Protein AF-A0A933ZSB2-F1 (afdb_monomer)

Structure (mmCIF, N/CA/C/O backbone):
data_AF-A0A933ZSB2-F1
#
_entry.id   AF-A0A933ZSB2-F1
#
loop_
_atom_site.group_PDB
_atom_site.id
_atom_site.type_symbol
_atom_site.label_atom_id
_atom_site.label_alt_id
_atom_site.label_comp_id
_atom_site.label_asym_id
_atom_site.label_entity_id
_atom_site.label_seq_id
_atom_site.pdbx_PDB_ins_code
_atom_site.Cartn_x
_atom_site.Cartn_y
_atom_site.Cartn_z
_atom_site.occupancy
_atom_site.B_iso_or_equiv
_atom_site.auth_seq_id
_atom_site.auth_comp_id
_atom_site.auth_asym_id
_atom_site.auth_atom_id
_atom_site.pdbx_PDB_model_num
ATOM 1 N N . CYS A 1 1 ? -35.382 61.682 10.160 1.00 46.50 1 CYS A N 1
ATOM 2 C CA . CYS A 1 1 ? -34.090 60.972 10.107 1.00 46.50 1 CYS A CA 1
ATOM 3 C C . CYS A 1 1 ? -33.892 60.250 11.427 1.00 46.50 1 CYS A C 1
ATOM 5 O O . CYS A 1 1 ? -33.676 60.913 12.430 1.00 46.50 1 CYS A O 1
ATOM 7 N N . GLY A 1 2 ? -34.079 58.934 11.440 1.00 42.66 2 GLY A N 1
ATOM 8 C CA . GLY A 1 2 ? -33.876 58.089 12.613 1.00 42.66 2 GLY A CA 1
ATOM 9 C C . GLY A 1 2 ? -33.269 56.779 12.139 1.00 42.66 2 GLY A C 1
ATOM 10 O O . GLY A 1 2 ? -33.998 55.886 11.717 1.00 42.66 2 GLY A O 1
ATOM 11 N N . ASP A 1 3 ? -31.939 56.724 12.129 1.00 49.41 3 ASP A N 1
ATOM 12 C CA . ASP A 1 3 ? -31.167 55.547 11.744 1.00 49.41 3 ASP A CA 1
ATOM 13 C C . ASP A 1 3 ? -31.248 54.511 12.865 1.00 49.41 3 ASP A C 1
ATOM 15 O O . ASP A 1 3 ? -30.607 54.630 13.909 1.00 49.41 3 ASP A O 1
ATOM 19 N N . THR A 1 4 ? -32.069 53.485 12.660 1.00 50.16 4 THR A N 1
ATOM 20 C CA . THR A 1 4 ? -32.076 52.292 13.507 1.00 50.16 4 THR A CA 1
ATOM 21 C C . THR A 1 4 ? -30.951 51.375 13.039 1.00 50.16 4 THR A C 1
ATOM 23 O O . THR A 1 4 ? -31.061 50.670 12.039 1.00 50.16 4 THR A O 1
ATOM 26 N N . GLN A 1 5 ? -29.832 51.416 13.763 1.00 51.72 5 GLN A N 1
ATOM 27 C CA . GLN A 1 5 ? -28.758 50.433 13.658 1.00 51.72 5 GLN A CA 1
ATOM 28 C C . GLN A 1 5 ? -29.301 49.076 14.125 1.00 51.72 5 GLN A C 1
ATOM 30 O O . GLN A 1 5 ? -29.382 48.798 15.320 1.00 51.72 5 GLN A O 1
ATOM 35 N N . GLY A 1 6 ? -29.737 48.248 13.176 1.00 56.41 6 GLY A N 1
ATOM 36 C CA . GLY A 1 6 ? -30.063 46.850 13.433 1.00 56.41 6 GLY A CA 1
ATOM 37 C C . GLY A 1 6 ? -28.790 46.101 13.810 1.00 56.41 6 GLY A C 1
ATOM 38 O O . GLY A 1 6 ? -27.876 45.997 12.996 1.00 56.41 6 GLY A O 1
ATOM 39 N N . ALA A 1 7 ? -28.721 45.617 15.049 1.00 58.28 7 ALA A N 1
ATOM 40 C CA . ALA A 1 7 ? -27.669 44.716 15.489 1.00 58.28 7 ALA A CA 1
ATOM 41 C C . ALA A 1 7 ? -27.722 43.430 14.649 1.00 58.28 7 ALA A C 1
ATOM 43 O O . ALA A 1 7 ? -28.783 42.811 14.532 1.00 58.28 7 ALA A O 1
ATOM 44 N N . ASP A 1 8 ? -26.589 43.039 14.065 1.00 53.88 8 ASP A N 1
ATOM 45 C CA . ASP A 1 8 ? -26.465 41.742 13.406 1.00 53.88 8 ASP A CA 1
ATOM 46 C C . ASP A 1 8 ? -26.808 40.628 14.417 1.00 53.88 8 ASP A C 1
ATOM 48 O O . ASP A 1 8 ? -26.352 40.684 15.567 1.00 53.88 8 ASP A O 1
ATOM 52 N N . PRO A 1 9 ? -27.618 39.621 14.036 1.00 61.66 9 PRO A N 1
ATOM 53 C CA . PRO A 1 9 ? -27.938 38.513 14.923 1.00 61.66 9 PRO A CA 1
ATOM 54 C C . PRO A 1 9 ? -26.638 37.822 15.362 1.00 61.66 9 PRO A C 1
ATOM 56 O O . PRO A 1 9 ? -25.716 37.703 14.547 1.00 61.66 9 PRO A O 1
ATOM 59 N N . PRO A 1 10 ? -26.545 37.365 16.628 1.00 57.94 10 PRO A N 1
ATOM 60 C CA . PRO A 1 10 ? -25.354 36.704 17.144 1.00 57.94 10 PRO A CA 1
ATOM 61 C C . PRO A 1 10 ? -24.971 35.580 16.186 1.00 57.94 10 PRO A C 1
ATOM 63 O O . PRO A 1 10 ? -25.761 34.666 15.942 1.00 57.94 10 PRO A O 1
ATOM 66 N N . GLY A 1 11 ? -23.791 35.719 15.574 1.00 55.44 11 GLY A N 1
ATOM 67 C CA . GLY A 1 11 ? -23.324 34.822 14.530 1.00 55.44 11 GLY A CA 1
ATOM 68 C C . GLY A 1 11 ? -23.439 33.387 15.015 1.00 55.44 11 GLY A C 1
ATOM 69 O O . GLY A 1 11 ? -22.850 33.040 16.038 1.00 55.44 11 GLY A O 1
ATOM 70 N N . ALA A 1 12 ? -24.228 32.582 14.298 1.00 53.72 12 ALA A N 1
ATOM 71 C CA . ALA A 1 12 ? -24.328 31.154 14.532 1.00 53.72 12 ALA A CA 1
ATOM 72 C C . ALA A 1 12 ? -22.901 30.611 14.601 1.00 53.72 12 ALA A C 1
ATOM 74 O O . ALA A 1 12 ? -22.177 30.640 13.601 1.00 53.72 12 ALA A O 1
ATOM 75 N N . GLN A 1 13 ? -22.472 30.214 15.803 1.00 50.34 13 GLN A N 1
ATOM 76 C CA . GLN A 1 13 ? -21.193 29.548 15.983 1.00 50.34 13 GLN A CA 1
ATOM 77 C C . GLN A 1 13 ? -21.221 28.380 15.011 1.00 50.34 13 GLN A C 1
ATOM 79 O O . GLN A 1 13 ? -22.112 27.537 15.111 1.00 50.34 13 GLN A O 1
ATOM 84 N N . SER A 1 14 ? -20.339 28.394 14.006 1.00 58.19 14 SER A N 1
ATOM 85 C CA . SER A 1 14 ? -20.324 27.321 13.019 1.00 58.19 14 SER A CA 1
ATOM 86 C C . SER A 1 14 ? -20.149 26.034 13.805 1.00 58.19 14 SER A C 1
ATOM 88 O O . SER A 1 14 ? -19.135 25.903 14.500 1.00 58.19 14 SER A O 1
ATOM 90 N N . GLU A 1 15 ? -21.149 25.153 13.756 1.00 69.62 15 GLU A N 1
ATOM 91 C CA . GLU A 1 15 ? -21.096 23.879 14.459 1.00 69.62 15 GLU A CA 1
ATOM 92 C C . GLU A 1 15 ? -19.739 23.256 14.174 1.00 69.62 15 GLU A C 1
ATOM 94 O O . GLU A 1 15 ? -19.309 23.160 13.016 1.00 69.62 15 GLU A O 1
ATOM 99 N N . LYS A 1 16 ? -19.013 22.950 15.255 1.00 67.62 16 LYS A N 1
ATOM 100 C CA . LYS A 1 16 ? -17.706 22.318 15.152 1.00 67.62 16 LYS A CA 1
ATOM 101 C C . LYS A 1 16 ? -17.862 21.132 14.205 1.00 67.62 16 LYS A C 1
ATOM 103 O O . LYS A 1 16 ? -18.774 20.326 14.399 1.00 67.62 16 LYS A O 1
ATOM 108 N N . PRO A 1 17 ? -17.034 21.040 13.155 1.00 59.03 17 PRO A N 1
ATOM 109 C CA . PRO A 1 17 ? -17.191 19.969 12.199 1.00 59.03 17 PRO A CA 1
ATOM 110 C C . PRO A 1 17 ? -17.067 18.638 12.949 1.00 59.03 17 PRO A C 1
ATOM 112 O O . PRO A 1 17 ? -16.194 18.514 13.806 1.00 59.03 17 PRO A O 1
ATOM 115 N N . PRO A 1 18 ? -17.890 17.630 12.629 1.00 56.25 18 PRO A N 1
ATOM 116 C CA . PRO A 1 18 ? -18.077 16.433 13.459 1.00 56.25 18 PRO A CA 1
ATOM 117 C C . PRO A 1 18 ? -16.800 15.606 13.703 1.00 56.25 18 PRO A C 1
ATOM 119 O O . PRO A 1 18 ? -16.774 14.732 14.562 1.00 56.25 18 PRO A O 1
ATOM 122 N N . TRP A 1 19 ? -15.721 15.879 12.967 1.00 60.84 19 TRP A N 1
ATOM 123 C CA . TRP A 1 19 ? -14.408 15.253 13.124 1.00 60.84 19 TRP A CA 1
ATOM 124 C C . TRP A 1 19 ? -13.449 16.004 14.067 1.00 60.84 19 TRP A C 1
ATOM 126 O O . TRP A 1 19 ? -12.338 15.524 14.301 1.00 60.84 19 TRP A O 1
ATOM 136 N N . SER A 1 20 ? -13.800 17.191 14.580 1.00 68.50 20 SER A N 1
ATOM 137 C CA . SER A 1 20 ? -12.880 18.011 15.389 1.00 68.50 20 SER A CA 1
ATOM 138 C C . SER A 1 20 ? -12.500 17.363 16.713 1.00 68.50 20 SER A C 1
ATOM 140 O O . SER A 1 20 ? -11.420 17.629 17.237 1.00 68.50 20 SER A O 1
ATOM 142 N N . ASP A 1 21 ? -13.364 16.498 17.230 1.00 69.69 21 ASP A N 1
ATOM 143 C CA . ASP A 1 21 ? -13.318 16.078 18.626 1.00 69.69 21 ASP A CA 1
ATOM 144 C C . ASP A 1 21 ? -12.413 14.861 18.876 1.00 69.69 21 ASP A C 1
ATOM 146 O O . ASP A 1 21 ? -12.177 14.500 20.023 1.00 69.69 21 ASP A O 1
ATOM 150 N N . TYR A 1 22 ? -11.844 14.251 17.828 1.00 77.25 22 TYR A N 1
ATOM 151 C CA . TYR A 1 22 ? -10.979 13.065 17.948 1.00 77.25 22 TYR A CA 1
ATOM 152 C C . TYR A 1 22 ? -9.706 13.127 17.083 1.00 77.25 22 TYR A C 1
ATOM 154 O O . TYR A 1 22 ? -9.168 12.102 16.663 1.00 77.25 22 TYR A O 1
ATOM 162 N N . ARG A 1 23 ? -9.187 14.335 16.817 1.00 82.19 23 ARG A N 1
ATOM 163 C CA . ARG A 1 23 ? -7.946 14.524 16.034 1.00 82.19 23 ARG A CA 1
ATOM 164 C C . ARG A 1 23 ? -6.725 13.828 16.646 1.00 82.19 23 ARG A C 1
ATOM 166 O O . ARG A 1 23 ? -5.858 13.334 15.925 1.00 82.19 23 ARG A O 1
ATOM 173 N N . THR A 1 24 ? -6.658 13.778 17.972 1.00 85.62 24 THR A N 1
ATOM 174 C CA . THR A 1 24 ? -5.573 13.131 18.713 1.00 85.62 24 THR A CA 1
ATOM 175 C C . THR A 1 24 ? -6.116 11.968 19.541 1.00 85.62 24 THR A C 1
ATOM 177 O O . THR A 1 24 ? -7.290 11.997 19.921 1.00 85.62 24 THR A O 1
ATOM 180 N N . PRO A 1 25 ? -5.277 10.972 19.884 1.00 88.56 25 PRO A N 1
ATOM 181 C CA . PRO A 1 25 ? -5.670 9.902 20.796 1.00 88.56 25 PRO A CA 1
ATOM 182 C C . PRO A 1 25 ? -6.238 10.422 22.122 1.00 88.56 25 PRO A C 1
ATOM 184 O O . PRO A 1 25 ? -7.254 9.920 22.582 1.00 88.56 25 PRO A O 1
ATOM 187 N N . ALA A 1 26 ? -5.645 11.478 22.689 1.00 90.00 26 ALA A N 1
ATOM 188 C CA . ALA A 1 26 ? -6.125 12.098 23.925 1.00 90.00 26 ALA A CA 1
ATOM 189 C C . ALA A 1 26 ? -7.508 12.756 23.767 1.00 90.00 26 ALA A C 1
ATOM 191 O O . ALA A 1 26 ? -8.364 12.597 24.630 1.00 90.00 26 ALA A O 1
ATOM 192 N N . ALA A 1 27 ? -7.756 13.459 22.656 1.00 89.12 27 ALA A N 1
ATOM 193 C CA . ALA A 1 27 ? -9.070 14.047 22.381 1.00 89.12 27 ALA A CA 1
ATOM 194 C C . ALA A 1 27 ? -10.142 12.966 22.145 1.00 89.12 27 ALA A C 1
ATOM 196 O O . ALA A 1 27 ? -11.282 13.094 22.596 1.00 89.12 27 ALA A O 1
ATOM 197 N N . ALA A 1 28 ? -9.758 11.873 21.477 1.00 89.62 28 ALA A N 1
ATOM 198 C CA . ALA A 1 28 ? -10.617 10.713 21.307 1.00 89.62 28 ALA A CA 1
ATOM 199 C C . ALA A 1 28 ? -10.944 10.052 22.657 1.00 89.62 28 ALA A C 1
ATOM 201 O O . ALA A 1 28 ? -12.112 9.786 22.916 1.00 89.62 28 ALA A O 1
ATOM 202 N N . GLU A 1 29 ? -9.951 9.850 23.529 1.00 92.00 29 GLU A N 1
ATOM 203 C CA . GLU A 1 29 ? -10.135 9.301 24.881 1.00 92.00 29 GLU A CA 1
ATOM 204 C C . GLU A 1 29 ? -11.068 10.172 25.730 1.00 92.00 29 GLU A C 1
ATOM 206 O O . GLU A 1 29 ? -12.014 9.667 26.326 1.00 92.00 29 GLU A O 1
ATOM 211 N N . GLU A 1 30 ? -10.872 11.492 25.719 1.00 91.38 30 GLU A N 1
ATOM 212 C CA . GLU A 1 30 ? -11.756 12.429 26.417 1.00 91.38 30 GLU A CA 1
ATOM 213 C C . GLU A 1 30 ? -13.198 12.336 25.902 1.00 91.38 30 GLU A C 1
ATOM 215 O O . GLU A 1 30 ? -14.156 12.347 26.673 1.00 91.38 30 GLU A O 1
ATOM 220 N N . SER A 1 31 ? -13.375 12.207 24.588 1.00 89.88 31 SER A N 1
ATOM 221 C CA . SER A 1 31 ? -14.701 12.029 23.998 1.00 89.88 31 SER A CA 1
ATOM 222 C C . SER A 1 31 ? -15.358 10.714 24.420 1.00 89.88 31 SER A C 1
ATOM 224 O O . SER A 1 31 ? -16.541 10.719 24.745 1.00 89.88 31 SER A O 1
ATOM 226 N N . LEU A 1 32 ? -14.598 9.617 24.497 1.00 90.06 32 LEU A N 1
ATOM 227 C CA . LEU A 1 32 ? -15.100 8.339 25.011 1.00 90.06 32 LEU A CA 1
ATOM 228 C C . LEU A 1 32 ? -15.509 8.449 26.483 1.00 90.06 32 LEU A C 1
ATOM 230 O O . LEU A 1 32 ? -16.593 7.995 26.849 1.00 90.06 32 LEU A O 1
ATOM 234 N N . ARG A 1 33 ? -14.695 9.117 27.310 1.00 93.81 33 ARG A N 1
ATOM 235 C CA . ARG A 1 33 ? -15.010 9.349 28.724 1.00 93.81 33 ARG A CA 1
ATOM 236 C C . ARG A 1 33 ? -16.316 10.128 28.888 1.00 93.81 33 ARG A C 1
ATOM 238 O O . ARG A 1 33 ? -17.146 9.746 29.709 1.00 93.81 33 ARG A O 1
ATOM 245 N N . ARG A 1 34 ? -16.537 11.167 28.074 1.00 92.88 34 ARG A N 1
ATOM 246 C CA . ARG A 1 34 ? -17.802 11.924 28.063 1.00 92.88 34 ARG A CA 1
ATOM 247 C C . ARG A 1 34 ? -19.000 11.036 27.712 1.00 92.88 34 ARG A C 1
ATOM 249 O O . ARG A 1 34 ? -20.030 11.144 28.375 1.00 92.88 34 ARG A O 1
ATOM 256 N N . CYS A 1 35 ? -18.862 10.127 26.743 1.00 90.81 35 CYS A N 1
ATOM 257 C CA . CYS A 1 35 ? -19.915 9.158 26.419 1.00 90.81 35 CYS A CA 1
ATOM 258 C C . CYS A 1 35 ? -20.227 8.225 27.599 1.00 90.81 35 CYS A C 1
ATOM 260 O O . CYS A 1 35 ? -21.391 8.013 27.942 1.00 90.81 35 CYS A O 1
ATOM 262 N N . GLU A 1 36 ? -19.196 7.703 28.267 1.00 94.00 36 GLU A N 1
ATOM 263 C CA . GLU A 1 36 ? -19.351 6.837 29.442 1.00 94.00 36 GLU A CA 1
ATOM 264 C C . GLU A 1 36 ? -19.968 7.572 30.641 1.00 94.00 36 GLU A C 1
ATOM 266 O O . GLU A 1 36 ? -20.773 7.010 31.386 1.00 94.00 36 GLU A O 1
ATOM 271 N N . GLU A 1 37 ? -19.604 8.836 30.856 1.00 96.19 37 GLU A N 1
ATOM 272 C CA . GLU A 1 37 ? -20.195 9.694 31.885 1.00 96.19 37 GLU A CA 1
ATOM 273 C C . GLU A 1 37 ? -21.668 9.986 31.600 1.00 96.19 37 GLU A C 1
ATOM 275 O O . GLU A 1 37 ? -22.495 9.810 32.497 1.00 96.19 37 GLU A O 1
ATOM 280 N N . ALA A 1 38 ? -22.019 10.338 30.359 1.00 93.62 38 ALA A N 1
ATOM 281 C CA . ALA A 1 38 ? -23.406 10.525 29.939 1.00 93.62 38 ALA A CA 1
ATOM 282 C C . ALA A 1 38 ? -24.231 9.244 30.148 1.00 93.62 38 ALA A C 1
ATOM 284 O O . ALA A 1 38 ? -25.336 9.289 30.699 1.00 93.62 38 ALA A O 1
ATOM 285 N N . HIS A 1 39 ? -23.659 8.088 29.800 1.00 95.19 39 HIS A N 1
ATOM 286 C CA . HIS A 1 39 ? -24.294 6.792 30.007 1.00 95.19 39 HIS A CA 1
ATOM 287 C C . HIS A 1 39 ? -24.559 6.516 31.492 1.00 95.19 39 HIS A C 1
ATOM 289 O O . HIS A 1 39 ? -25.688 6.205 31.882 1.00 95.19 39 HIS A O 1
ATOM 295 N N . ARG A 1 40 ? -23.536 6.684 32.343 1.00 97.88 40 ARG A N 1
ATOM 296 C CA . ARG A 1 40 ? -23.652 6.506 33.800 1.00 97.88 40 ARG A CA 1
ATOM 297 C C . ARG A 1 40 ? -24.654 7.479 34.419 1.00 97.88 40 ARG A C 1
ATOM 299 O O . ARG A 1 40 ? -25.420 7.078 35.294 1.00 97.88 40 ARG A O 1
ATOM 306 N N . ALA A 1 41 ? -24.682 8.731 33.964 1.00 97.31 41 ALA A N 1
ATOM 307 C CA . ALA A 1 41 ? -25.634 9.734 34.430 1.00 97.31 41 ALA A CA 1
ATOM 308 C C . ALA A 1 41 ? -27.082 9.346 34.092 1.00 97.31 41 ALA A C 1
ATOM 310 O O . ALA A 1 41 ? -27.961 9.449 34.950 1.00 97.31 41 ALA A O 1
ATOM 311 N N . ARG A 1 42 ? -27.339 8.832 32.880 1.00 96.94 42 ARG A N 1
ATOM 312 C CA . ARG A 1 42 ? -28.672 8.334 32.513 1.00 96.94 42 ARG A CA 1
ATOM 313 C C . ARG A 1 42 ? -29.082 7.123 33.350 1.00 96.94 42 ARG A C 1
ATOM 315 O O . ARG A 1 42 ? -30.227 7.068 33.797 1.00 96.94 42 ARG A O 1
ATOM 322 N N . VAL A 1 43 ? -28.186 6.150 33.535 1.00 97.88 43 VAL A N 1
ATOM 323 C CA . VAL A 1 43 ? -28.469 4.954 34.350 1.00 97.88 43 VAL A CA 1
ATOM 324 C C . VAL A 1 43 ? -28.852 5.363 35.773 1.00 97.88 43 VAL A C 1
ATOM 326 O O . VAL A 1 43 ? -29.913 4.957 36.239 1.00 97.88 43 VAL A O 1
ATOM 329 N N . ARG A 1 44 ? -28.084 6.268 36.392 1.00 98.19 44 ARG A N 1
ATOM 330 C CA . ARG A 1 44 ? -28.376 6.808 37.728 1.00 98.19 44 ARG A CA 1
ATOM 331 C C . ARG A 1 44 ? -29.748 7.486 37.810 1.00 98.19 44 ARG A C 1
ATOM 333 O O . ARG A 1 44 ? -30.528 7.165 38.696 1.00 98.19 44 ARG A O 1
ATOM 340 N N . ARG A 1 45 ? -30.091 8.357 36.853 1.00 97.81 45 ARG A N 1
ATOM 341 C CA . ARG A 1 45 ? -31.420 9.003 36.807 1.00 97.81 45 ARG A CA 1
ATOM 342 C C . ARG A 1 45 ? -32.558 7.982 36.756 1.00 97.81 45 ARG A C 1
ATOM 344 O O . ARG A 1 45 ? -33.573 8.156 37.425 1.00 97.81 45 ARG A O 1
ATOM 351 N N . ARG A 1 46 ? -32.396 6.900 35.985 1.00 97.06 46 ARG A N 1
ATOM 352 C CA . ARG A 1 46 ? -33.398 5.822 35.938 1.00 97.06 46 ARG A CA 1
ATOM 353 C C . ARG A 1 46 ? -33.546 5.104 37.276 1.00 97.06 46 ARG A C 1
ATOM 355 O O . ARG A 1 46 ? -34.673 4.798 37.654 1.00 97.06 46 ARG A O 1
ATOM 362 N N . GLU A 1 47 ? -32.441 4.838 37.967 1.00 97.75 47 GLU A N 1
ATOM 363 C CA . GLU A 1 47 ? -32.446 4.232 39.308 1.00 97.75 47 GLU A CA 1
ATOM 364 C C . GLU A 1 47 ? -33.128 5.144 40.339 1.00 97.75 47 GLU A C 1
ATOM 366 O O . GLU A 1 47 ? -33.869 4.662 41.191 1.00 97.75 47 GLU A O 1
ATOM 371 N N . GLU A 1 48 ? -32.974 6.462 40.197 1.00 98.12 48 GLU A N 1
ATOM 372 C CA . GLU A 1 48 ? -33.653 7.493 40.999 1.00 98.12 48 GLU A CA 1
ATOM 373 C C . GLU A 1 48 ? -35.146 7.676 40.638 1.00 98.12 48 GLU A C 1
ATOM 375 O O . GLU A 1 48 ? -35.837 8.510 41.221 1.00 98.12 48 GLU A O 1
ATOM 380 N N . GLY A 1 49 ? -35.677 6.882 39.701 1.00 97.94 49 GLY A N 1
ATOM 381 C CA . GLY A 1 49 ? -37.099 6.857 39.346 1.00 97.94 49 GLY A CA 1
ATOM 382 C C . GLY A 1 49 ? -37.487 7.735 38.157 1.00 97.94 49 GLY A C 1
ATOM 383 O O . GLY A 1 49 ? -38.664 7.771 37.783 1.00 97.94 49 GLY A O 1
ATOM 384 N N . ASP A 1 50 ? -36.529 8.396 37.505 1.00 97.69 50 ASP A N 1
ATOM 385 C CA . ASP A 1 50 ? -36.790 9.169 36.296 1.00 97.69 50 ASP A CA 1
ATOM 386 C C . 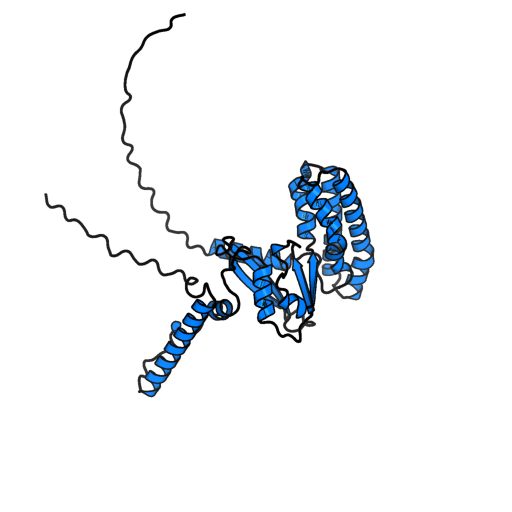ASP A 1 50 ? -37.000 8.252 35.082 1.00 97.69 50 ASP A C 1
ATOM 388 O O . ASP A 1 50 ? -36.077 7.862 34.357 1.00 97.69 50 ASP A O 1
ATOM 392 N N . ARG A 1 51 ? -38.270 7.932 34.827 1.00 96.38 51 ARG A N 1
ATOM 393 C CA . ARG A 1 51 ? -38.697 7.125 33.675 1.00 96.38 51 ARG A CA 1
ATOM 394 C C . ARG A 1 51 ? -38.526 7.841 32.332 1.00 96.38 51 ARG A C 1
ATOM 396 O O . ARG A 1 51 ? -38.587 7.176 31.299 1.00 96.38 51 ARG A O 1
ATOM 403 N N . THR A 1 52 ? -38.307 9.158 32.326 1.00 97.31 52 THR A N 1
ATOM 404 C CA . THR A 1 52 ? -38.129 9.953 31.099 1.00 97.31 52 THR A CA 1
ATOM 405 C C . THR A 1 52 ? -36.689 9.951 30.590 1.00 97.31 52 THR A C 1
ATOM 407 O O . THR A 1 52 ? -36.441 10.350 29.455 1.00 97.31 52 THR A O 1
ATOM 410 N N . ALA A 1 53 ? -35.734 9.451 31.381 1.00 96.06 53 ALA A N 1
ATOM 411 C CA . ALA A 1 53 ? -34.335 9.326 30.991 1.00 96.06 53 ALA A CA 1
ATOM 412 C C . ALA A 1 53 ? -34.162 8.293 29.851 1.00 96.06 53 ALA A C 1
ATOM 414 O O . ALA A 1 53 ? -34.009 7.084 30.071 1.00 96.06 53 ALA A O 1
ATOM 415 N N . THR A 1 54 ? -34.209 8.758 28.603 1.00 95.56 54 THR A N 1
ATOM 416 C CA . THR A 1 54 ? -33.996 7.959 27.385 1.00 95.56 54 THR A CA 1
ATOM 417 C C . THR A 1 54 ? -32.555 8.036 26.912 1.00 95.56 54 THR A C 1
ATOM 419 O O . THR A 1 54 ? -31.880 9.034 27.146 1.00 95.56 54 THR A O 1
ATOM 422 N N . ARG A 1 55 ? -32.090 6.979 26.235 1.00 94.38 55 ARG A N 1
ATOM 423 C CA . ARG A 1 55 ? -30.745 6.929 25.654 1.00 94.38 55 ARG A CA 1
ATOM 424 C C . ARG A 1 55 ? -30.563 8.059 24.642 1.00 94.38 55 ARG A C 1
ATOM 426 O O . ARG A 1 55 ? -31.422 8.216 23.775 1.00 94.38 55 ARG A O 1
ATOM 433 N N . THR A 1 56 ? -29.467 8.804 24.736 1.00 91.38 56 THR A N 1
ATOM 434 C CA . THR A 1 56 ? -29.101 9.820 23.738 1.00 91.38 56 THR A CA 1
ATOM 435 C C . THR A 1 56 ? -27.952 9.340 22.854 1.00 91.38 56 THR A C 1
ATOM 437 O O . THR A 1 56 ? -27.240 8.392 23.192 1.00 91.38 56 THR A O 1
ATOM 440 N N . SER A 1 57 ? -27.763 9.996 21.706 1.00 86.94 57 SER A N 1
ATOM 441 C CA . SER A 1 57 ? -26.622 9.745 20.813 1.00 86.94 57 SER A CA 1
ATOM 442 C C . SER A 1 57 ? -25.275 10.008 21.485 1.00 86.94 57 SER A C 1
ATOM 444 O O . SER A 1 57 ? -24.285 9.388 21.117 1.00 86.94 57 SER A O 1
ATOM 446 N N . ASP A 1 58 ? -25.241 10.883 22.490 1.00 88.12 58 ASP A N 1
ATOM 447 C CA . ASP A 1 58 ? -24.011 11.267 23.186 1.00 88.12 58 ASP A CA 1
ATOM 448 C C . ASP A 1 58 ? -23.482 10.161 24.107 1.00 88.12 58 ASP A C 1
ATOM 450 O O . ASP A 1 58 ? -22.333 10.215 24.526 1.00 88.12 58 ASP A O 1
ATOM 454 N N . GLU A 1 59 ? -24.291 9.141 24.412 1.00 89.62 59 GLU A N 1
ATOM 455 C CA . GLU A 1 59 ? -23.870 7.976 25.200 1.00 89.62 59 GLU A CA 1
ATOM 456 C C . GLU A 1 59 ? -23.142 6.916 24.373 1.00 89.62 59 GLU A C 1
ATOM 458 O O . GLU A 1 59 ? -22.527 6.008 24.935 1.00 89.62 59 GLU A O 1
ATOM 463 N N . GLU A 1 60 ? -23.260 6.967 23.045 1.00 89.12 60 GLU A N 1
ATOM 464 C CA . GLU A 1 60 ? -22.679 5.967 22.160 1.00 89.12 60 GLU A CA 1
ATOM 465 C C . GLU A 1 60 ? -21.387 6.488 21.535 1.00 89.12 60 GLU A C 1
ATOM 467 O O . GLU A 1 60 ? -21.424 7.395 20.699 1.00 89.12 60 GLU A O 1
ATOM 472 N N . PRO A 1 61 ? -20.228 5.901 21.880 1.00 88.88 61 PRO A N 1
ATOM 473 C CA . PRO A 1 61 ? -18.994 6.292 21.236 1.00 88.88 61 PRO A CA 1
ATOM 474 C C . PRO A 1 61 ? -19.067 5.945 19.751 1.00 88.88 61 PRO A C 1
ATOM 476 O O . PRO A 1 61 ? -19.298 4.797 19.361 1.00 88.88 61 PRO A O 1
ATOM 479 N N . THR A 1 62 ? -18.840 6.942 18.902 1.00 88.00 62 THR A N 1
ATOM 480 C CA . THR A 1 62 ? -18.816 6.699 17.460 1.00 88.00 62 THR A CA 1
ATOM 481 C C . THR A 1 62 ? -17.650 5.778 17.101 1.00 88.00 62 THR A C 1
ATOM 483 O O . THR A 1 62 ? -16.583 5.803 17.723 1.00 88.00 62 THR A O 1
ATOM 486 N N . LEU A 1 63 ? -17.800 5.004 16.023 1.00 84.31 63 LEU A N 1
ATOM 487 C CA . LEU A 1 63 ? -16.701 4.192 15.496 1.00 84.31 63 LEU A CA 1
ATOM 488 C C . LEU A 1 63 ? -15.453 5.049 15.203 1.00 84.31 63 LEU A C 1
ATOM 490 O O . LEU A 1 63 ? -14.330 4.608 15.444 1.00 84.31 63 LEU A O 1
ATOM 494 N N . GLY A 1 64 ? -15.648 6.292 14.747 1.00 82.94 64 GLY A N 1
ATOM 495 C CA . GLY A 1 64 ? -14.576 7.262 14.520 1.00 82.94 64 GLY A CA 1
ATOM 496 C C . GLY A 1 64 ? -13.786 7.597 15.786 1.00 82.94 64 GLY A C 1
ATOM 497 O O . GLY A 1 64 ? -12.559 7.609 15.732 1.00 82.94 64 GLY A O 1
ATOM 498 N N . MET A 1 65 ? -14.457 7.776 16.928 1.00 86.19 65 MET A N 1
ATOM 499 C CA . MET A 1 65 ? -13.802 7.986 18.227 1.00 86.19 65 MET A CA 1
ATOM 500 C C . MET A 1 65 ? -13.000 6.755 18.654 1.00 86.19 65 MET A C 1
ATOM 502 O O . MET A 1 65 ? -11.818 6.866 18.979 1.00 86.19 65 MET A O 1
ATOM 506 N N . CYS A 1 66 ? -13.600 5.564 18.570 1.00 89.12 66 CYS A N 1
ATOM 507 C CA . CYS A 1 66 ? -12.927 4.306 18.906 1.00 89.12 66 CYS A CA 1
ATOM 508 C C . CYS A 1 66 ? -11.658 4.085 18.067 1.00 89.12 66 CYS A C 1
ATOM 510 O O . CYS A 1 66 ? -10.620 3.666 18.583 1.00 89.12 66 CYS A O 1
ATOM 512 N N . ILE A 1 67 ? -11.736 4.407 16.775 1.00 87.94 67 ILE A N 1
ATOM 513 C CA . ILE A 1 67 ? -10.632 4.342 15.816 1.00 87.94 67 ILE A CA 1
ATOM 514 C C . ILE A 1 67 ? -9.597 5.454 16.066 1.00 87.94 67 ILE A C 1
ATOM 516 O O . ILE A 1 67 ? -8.397 5.204 15.962 1.00 87.94 67 ILE A O 1
ATOM 520 N N . GLY A 1 68 ? -10.034 6.676 16.381 1.00 87.12 68 GLY A N 1
ATOM 521 C CA . GLY A 1 68 ? -9.184 7.840 16.660 1.00 87.12 68 GLY A CA 1
ATOM 522 C C . GLY A 1 68 ? -8.351 7.688 17.932 1.00 87.12 68 GLY A C 1
ATOM 523 O O . GLY A 1 68 ? -7.218 8.159 17.986 1.00 87.12 68 GLY A O 1
ATOM 524 N N . ARG A 1 69 ? -8.873 6.946 18.919 1.00 89.69 69 ARG A N 1
ATOM 525 C CA . ARG A 1 69 ? -8.137 6.565 20.131 1.00 89.69 69 ARG A CA 1
ATOM 526 C C . ARG A 1 69 ? -6.901 5.723 19.822 1.00 89.69 69 ARG A C 1
ATOM 528 O O . ARG A 1 69 ? -5.881 5.870 20.483 1.00 89.69 69 ARG A O 1
ATOM 535 N N . ARG A 1 70 ? -7.003 4.795 18.867 1.00 89.81 70 ARG A N 1
ATOM 536 C CA . ARG A 1 70 ? -5.948 3.802 18.594 1.00 89.81 70 ARG A CA 1
ATOM 537 C C . ARG A 1 70 ? -5.023 4.187 17.462 1.00 89.81 70 ARG A C 1
ATOM 539 O O . ARG A 1 70 ? -3.843 3.872 17.519 1.00 89.81 70 ARG A O 1
ATOM 546 N N . PHE A 1 71 ? -5.544 4.869 16.454 1.00 91.12 71 PHE A N 1
ATOM 547 C CA . PHE A 1 71 ? -4.723 5.365 15.365 1.00 91.12 71 PHE A CA 1
ATOM 548 C C . PHE A 1 71 ? -4.921 6.880 15.297 1.00 91.12 71 PHE A C 1
ATOM 550 O O . PHE A 1 71 ? -6.070 7.328 15.241 1.00 91.12 71 PHE A O 1
ATOM 557 N N . PRO A 1 72 ? -3.848 7.683 15.335 1.00 87.88 72 PRO A N 1
ATOM 558 C CA . PRO A 1 72 ? -3.936 9.140 15.349 1.00 87.88 72 PRO A CA 1
ATOM 559 C C . PRO A 1 72 ? -4.404 9.679 13.992 1.00 87.88 72 PRO A C 1
ATOM 561 O O . PRO A 1 72 ? -4.153 9.084 12.939 1.00 87.88 72 PRO A O 1
ATOM 564 N N . PHE A 1 73 ? -5.176 10.773 13.984 1.00 88.56 73 PHE A N 1
ATOM 565 C CA . PHE A 1 73 ? -5.558 11.434 12.726 1.00 88.56 73 PHE A CA 1
ATOM 566 C C . PHE A 1 73 ? -4.399 12.256 12.168 1.00 88.56 73 PHE A C 1
ATOM 568 O O . PHE A 1 73 ? -4.258 12.337 10.955 1.00 88.56 73 PHE A O 1
ATOM 575 N N . GLU A 1 74 ? -3.558 12.820 13.033 1.00 90.81 74 GLU A N 1
ATOM 576 C CA . GLU A 1 74 ? -2.411 13.639 12.647 1.00 90.81 74 GLU A CA 1
ATOM 577 C C . GLU A 1 74 ? -1.103 12.944 13.026 1.00 90.81 74 GLU A C 1
ATOM 579 O O . GLU A 1 74 ? -0.924 12.492 14.155 1.00 90.81 74 GLU A O 1
ATOM 584 N N . SER A 1 75 ? -0.185 12.851 12.069 1.00 89.38 75 SER A N 1
ATOM 585 C CA . SER A 1 75 ? 1.181 12.375 12.269 1.00 89.38 75 SER A CA 1
ATOM 586 C C . SER A 1 75 ? 2.140 13.558 12.276 1.00 89.38 75 SER A C 1
ATOM 588 O O . SER A 1 75 ? 1.987 14.499 11.494 1.00 89.38 75 SER A O 1
ATOM 590 N N . LEU A 1 76 ? 3.170 13.496 13.117 1.00 88.56 76 LEU A N 1
ATOM 591 C CA . LEU A 1 76 ? 4.215 14.515 13.143 1.00 88.56 76 LEU A CA 1
ATOM 592 C C . LEU A 1 76 ? 5.143 14.394 11.926 1.00 88.56 76 LEU A C 1
ATOM 594 O O . LEU A 1 76 ? 5.321 13.326 11.327 1.00 88.56 76 LEU A O 1
ATOM 598 N N . LEU A 1 77 ? 5.750 15.515 11.546 1.00 85.25 77 LEU A N 1
ATOM 599 C CA . LEU A 1 77 ? 6.883 15.521 10.630 1.00 85.25 77 LEU A CA 1
ATOM 600 C C . LEU A 1 77 ? 8.047 14.736 11.246 1.00 85.25 77 LEU A C 1
ATOM 602 O O . LEU A 1 77 ? 8.248 14.769 12.457 1.00 85.25 77 LEU A O 1
ATOM 606 N N . LYS A 1 78 ? 8.868 14.087 10.408 1.00 82.00 78 LYS A N 1
ATOM 607 C CA . LYS A 1 78 ? 10.076 13.381 10.880 1.00 82.00 78 LYS A CA 1
ATOM 608 C C . LYS A 1 78 ? 11.050 14.307 11.620 1.00 82.00 78 LYS A C 1
ATOM 610 O O . LYS A 1 78 ? 11.797 13.844 12.466 1.00 82.00 78 LYS A O 1
ATOM 615 N N . SER A 1 79 ? 11.033 15.604 11.309 1.00 84.69 79 SER A N 1
ATOM 616 C CA . SER A 1 79 ? 11.822 16.627 12.002 1.00 84.69 79 SER A CA 1
ATOM 617 C C . SER A 1 79 ? 11.275 17.008 13.380 1.00 84.69 79 SER A C 1
ATOM 619 O O . SER A 1 79 ? 11.932 17.756 14.090 1.00 84.69 79 SER A O 1
ATOM 621 N N . GLY A 1 80 ? 10.062 16.576 13.739 1.00 84.75 80 GLY A N 1
ATOM 622 C CA . GLY A 1 80 ? 9.365 17.014 14.950 1.00 84.75 80 GLY A CA 1
ATOM 623 C C . GLY A 1 80 ? 8.753 18.419 14.864 1.00 84.75 80 GLY A C 1
ATOM 624 O O . GLY A 1 80 ? 8.010 18.802 15.762 1.00 84.75 80 GLY A O 1
ATOM 625 N N . ASN A 1 81 ? 8.979 19.169 13.776 1.00 87.19 81 ASN A N 1
ATOM 626 C CA . ASN A 1 81 ? 8.567 20.577 13.630 1.00 87.19 81 ASN A CA 1
ATOM 627 C C . ASN A 1 81 ? 7.070 20.765 13.306 1.00 87.19 81 ASN A C 1
ATOM 629 O O . ASN A 1 81 ? 6.704 21.610 12.490 1.00 87.19 81 ASN A O 1
ATOM 633 N N . GLY A 1 82 ? 6.199 19.969 13.924 1.00 87.00 82 GLY A N 1
ATOM 634 C CA . GLY A 1 82 ? 4.748 20.074 13.792 1.00 87.00 82 GLY A CA 1
ATOM 635 C C . GLY A 1 82 ? 4.094 18.968 12.956 1.00 87.00 82 GLY A C 1
ATOM 636 O O . GLY A 1 82 ? 4.746 17.985 12.582 1.00 87.00 82 GLY A O 1
ATOM 637 N N . PRO A 1 83 ? 2.779 19.092 12.702 1.00 85.44 83 PRO A N 1
ATOM 638 C CA . PRO A 1 83 ? 1.994 18.069 12.027 1.00 85.44 83 PRO A CA 1
ATOM 639 C C . PRO A 1 83 ? 2.261 18.052 10.521 1.00 85.44 83 PRO A C 1
ATOM 641 O O . PRO A 1 83 ? 2.516 19.078 9.883 1.00 85.44 83 PRO A O 1
ATOM 644 N N . LYS A 1 84 ? 2.140 16.868 9.923 1.00 85.44 84 LYS A N 1
ATOM 645 C CA . LYS A 1 84 ? 2.036 16.733 8.470 1.00 85.44 84 LYS A CA 1
ATOM 646 C C . LYS A 1 84 ? 0.770 17.438 7.985 1.00 85.44 84 LYS A C 1
ATOM 648 O O . LYS A 1 84 ? -0.264 17.394 8.640 1.00 85.44 84 LYS A O 1
ATOM 653 N N . GLN A 1 85 ? 0.852 18.078 6.821 1.00 85.25 85 GLN A N 1
ATOM 654 C CA . GLN A 1 85 ? -0.277 18.827 6.251 1.00 85.25 85 GLN A CA 1
ATOM 655 C C . GLN A 1 85 ? -0.979 18.096 5.103 1.00 85.25 85 GLN A C 1
ATOM 657 O O . GLN A 1 85 ? -2.101 18.444 4.743 1.00 85.25 85 GLN A O 1
ATOM 662 N N . ALA A 1 86 ? -0.342 17.076 4.526 1.00 87.12 86 ALA A N 1
ATOM 663 C CA . ALA A 1 86 ? -0.927 16.317 3.432 1.00 87.12 86 ALA A CA 1
ATOM 664 C C . ALA A 1 86 ? -2.011 15.366 3.957 1.00 87.12 86 ALA A C 1
ATOM 666 O O . ALA A 1 86 ? -1.731 14.487 4.773 1.00 87.12 86 ALA A O 1
ATOM 667 N N . LEU A 1 87 ? -3.241 15.539 3.468 1.00 89.38 87 LEU A N 1
ATOM 668 C CA . LEU A 1 87 ? -4.345 14.623 3.727 1.00 89.38 87 LEU A CA 1
ATOM 669 C C . LEU A 1 87 ? -4.235 13.413 2.802 1.00 89.38 87 LEU A C 1
ATOM 671 O O . LEU A 1 87 ? -4.397 13.528 1.587 1.00 89.38 87 LEU A O 1
ATOM 675 N N . HIS A 1 88 ? -4.021 12.243 3.390 1.00 88.69 88 HIS A N 1
ATOM 676 C CA . HIS A 1 88 ? -4.014 10.971 2.687 1.00 88.69 88 HIS A CA 1
ATOM 677 C C . HIS A 1 88 ? -5.243 10.152 3.067 1.00 88.69 88 HIS A C 1
ATOM 679 O O . HIS A 1 88 ? -5.767 10.257 4.174 1.00 88.69 88 HIS A O 1
ATOM 685 N N . THR A 1 89 ? -5.711 9.319 2.139 1.00 88.06 89 THR A N 1
ATOM 686 C CA . THR A 1 89 ? -6.649 8.236 2.446 1.00 88.06 89 THR A CA 1
ATOM 687 C C . THR A 1 89 ? -5.932 6.923 2.204 1.00 88.06 89 THR A C 1
ATOM 689 O O . THR A 1 89 ? -5.508 6.641 1.087 1.00 88.06 89 THR A O 1
ATOM 692 N N . THR A 1 90 ? -5.771 6.140 3.262 1.00 86.88 90 THR A N 1
ATOM 693 C CA . THR A 1 90 ? -5.154 4.820 3.204 1.00 86.88 90 THR A CA 1
ATOM 694 C C . THR A 1 90 ? -6.239 3.760 3.277 1.00 86.88 90 THR A C 1
ATOM 696 O O . THR A 1 90 ? -7.152 3.845 4.103 1.00 86.88 90 THR A O 1
ATOM 699 N N . VAL A 1 91 ? -6.114 2.754 2.415 1.00 85.94 91 VAL A N 1
ATOM 700 C CA . VAL A 1 91 ? -6.952 1.557 2.430 1.00 85.94 91 VAL A CA 1
ATOM 701 C C . VAL A 1 91 ? -6.099 0.381 2.868 1.00 85.94 91 VAL A C 1
ATOM 703 O O . VAL A 1 91 ? -5.125 0.025 2.204 1.00 85.94 91 VAL A O 1
ATOM 706 N N . VAL A 1 92 ? -6.483 -0.228 3.982 1.00 84.31 92 VAL A N 1
ATOM 707 C CA . VAL A 1 92 ? -5.892 -1.469 4.477 1.00 84.31 92 VAL A CA 1
ATOM 708 C C . VAL A 1 92 ? -6.898 -2.580 4.237 1.00 84.31 92 VAL A C 1
ATOM 710 O O . VAL A 1 92 ? -8.063 -2.465 4.605 1.00 84.31 92 VAL A O 1
ATOM 713 N N . THR A 1 93 ? -6.456 -3.659 3.603 1.00 84.31 93 THR A N 1
ATOM 714 C CA . THR A 1 93 ? -7.283 -4.848 3.390 1.00 84.31 93 THR A CA 1
ATOM 715 C C . THR A 1 93 ? -6.665 -6.019 4.129 1.00 84.31 93 THR A C 1
ATOM 717 O O . THR A 1 93 ? -5.450 -6.210 4.072 1.00 84.31 93 THR A O 1
ATOM 720 N N . GLY A 1 94 ? -7.493 -6.825 4.774 1.00 80.69 94 GLY A N 1
ATOM 721 C CA . GLY A 1 94 ? -7.085 -8.062 5.430 1.00 80.69 94 GLY A CA 1
ATOM 722 C C . GLY A 1 94 ? -8.203 -9.088 5.374 1.00 80.69 94 GLY A C 1
ATOM 723 O O . GLY A 1 94 ? -9.275 -8.807 4.855 1.00 80.69 94 GLY A O 1
ATOM 724 N N . ARG A 1 95 ? -7.961 -10.280 5.904 1.00 82.62 95 ARG A N 1
ATOM 725 C CA . ARG A 1 95 ? -8.981 -11.315 6.074 1.00 82.62 95 ARG A CA 1
ATOM 726 C C . ARG A 1 95 ? -9.028 -11.715 7.541 1.00 82.62 95 ARG A C 1
ATOM 728 O O . ARG A 1 95 ? -7.959 -11.845 8.143 1.00 82.62 95 ARG A O 1
ATOM 735 N N . SER A 1 96 ? -10.216 -11.876 8.125 1.00 83.69 96 SER A N 1
ATOM 736 C CA . SER A 1 96 ? -10.314 -12.446 9.479 1.00 83.69 96 SER A CA 1
ATOM 737 C C . SER A 1 96 ? -9.966 -13.933 9.485 1.00 83.69 96 SER A C 1
ATOM 739 O O . SER A 1 96 ? -9.387 -14.410 10.457 1.00 83.69 96 SER A O 1
ATOM 741 N N . GLU A 1 97 ? -10.221 -14.630 8.375 1.00 83.75 97 GLU A N 1
ATOM 742 C CA . GLU A 1 97 ? -9.828 -16.017 8.138 1.00 83.75 97 GLU A CA 1
ATOM 743 C C . GLU A 1 97 ? -9.020 -16.106 6.841 1.00 83.75 97 GLU A C 1
ATOM 745 O O . GLU A 1 97 ? -9.534 -15.875 5.749 1.00 83.75 97 GLU A O 1
ATOM 750 N N . ALA A 1 98 ? -7.731 -16.442 6.933 1.00 77.19 98 ALA A N 1
ATOM 751 C CA . ALA A 1 98 ? -6.821 -16.374 5.785 1.00 77.19 98 ALA A CA 1
ATOM 752 C C . ALA A 1 98 ? -7.317 -17.168 4.556 1.00 77.19 98 ALA A C 1
ATOM 754 O O . ALA A 1 98 ? -7.165 -16.703 3.423 1.00 77.19 98 ALA A O 1
ATOM 755 N N . ALA A 1 99 ? -7.939 -18.328 4.791 1.00 78.06 99 ALA A N 1
ATOM 756 C CA . ALA A 1 99 ? -8.437 -19.221 3.749 1.00 78.06 99 ALA A CA 1
ATOM 757 C C . ALA A 1 99 ? -9.815 -18.826 3.183 1.00 78.06 99 ALA A C 1
ATOM 759 O O . ALA A 1 99 ? -10.089 -19.154 2.032 1.00 78.06 99 ALA A O 1
ATOM 760 N N . ASP A 1 100 ? -10.667 -18.108 3.930 1.00 79.94 100 ASP A N 1
ATOM 761 C CA . ASP A 1 100 ? -12.009 -17.746 3.450 1.00 79.94 100 ASP A CA 1
ATOM 762 C C . ASP A 1 100 ? -11.974 -16.405 2.692 1.00 79.94 100 ASP A C 1
ATOM 764 O O . ASP A 1 100 ? -11.775 -15.352 3.313 1.00 79.94 100 ASP A O 1
ATOM 768 N N . PRO A 1 101 ? -12.205 -16.383 1.365 1.00 75.00 101 PRO A N 1
ATOM 769 C CA . PRO A 1 101 ? -12.264 -15.141 0.598 1.00 75.00 101 PRO A CA 1
ATOM 770 C C . PRO A 1 101 ? -13.388 -14.190 1.016 1.00 75.00 101 PRO A C 1
ATOM 772 O O . PRO A 1 101 ? -13.267 -12.985 0.793 1.00 75.00 101 PRO A O 1
ATOM 775 N N . ARG A 1 102 ? -14.447 -14.691 1.657 1.00 82.06 102 ARG A N 1
ATOM 776 C CA . ARG A 1 102 ? -15.580 -13.886 2.140 1.00 82.06 102 ARG A CA 1
ATOM 777 C C . ARG A 1 102 ? -15.256 -13.132 3.425 1.00 82.06 102 ARG A C 1
ATOM 779 O O . ARG A 1 102 ? -15.956 -12.187 3.768 1.00 82.06 102 ARG A O 1
ATOM 786 N N . SER A 1 103 ? -14.173 -13.500 4.106 1.00 86.50 103 SER A N 1
ATOM 787 C CA . SER A 1 103 ? -13.738 -12.877 5.357 1.00 86.50 103 SER A CA 1
ATOM 788 C C . SER A 1 103 ? -12.957 -11.565 5.154 1.00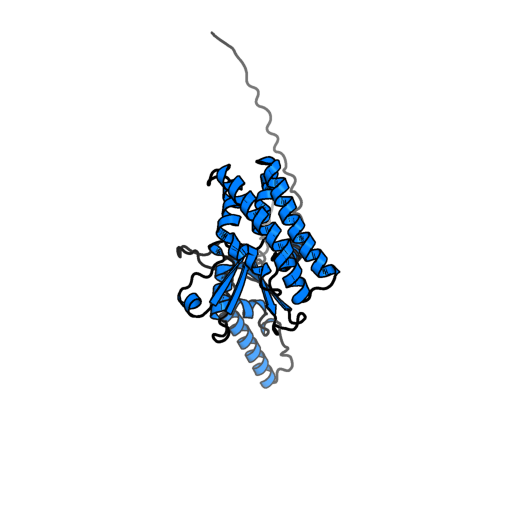 86.50 103 SER A C 1
ATOM 790 O O . SER A 1 103 ? -12.261 -11.093 6.056 1.00 86.50 103 SER A O 1
ATOM 792 N N . LEU A 1 104 ? -13.037 -10.976 3.953 1.00 85.31 104 LEU A N 1
ATOM 793 C CA . LEU A 1 104 ? -12.343 -9.744 3.589 1.00 85.31 104 LEU A CA 1
ATOM 794 C C . LEU A 1 104 ? -12.820 -8.568 4.451 1.00 85.31 104 LEU A C 1
ATOM 796 O O . LEU A 1 104 ? -13.973 -8.149 4.401 1.00 85.31 104 LEU A O 1
ATOM 800 N N . ILE A 1 105 ? -11.879 -7.975 5.171 1.00 86.75 105 ILE A N 1
ATOM 801 C CA . ILE A 1 105 ? -12.036 -6.729 5.907 1.00 86.75 105 ILE A CA 1
ATOM 802 C C . ILE A 1 105 ? -11.363 -5.625 5.100 1.00 86.75 105 ILE A C 1
ATOM 804 O O . ILE A 1 105 ? -10.191 -5.733 4.727 1.00 86.75 105 ILE A O 1
ATOM 808 N N . VAL A 1 106 ? -12.096 -4.539 4.861 1.00 86.88 106 VAL A N 1
ATOM 809 C CA . VAL A 1 106 ? -11.573 -3.329 4.222 1.00 86.88 106 VAL A CA 1
ATOM 810 C C . VAL A 1 106 ? -11.692 -2.168 5.196 1.00 86.88 106 VAL A C 1
ATOM 812 O O . VAL A 1 106 ? -12.785 -1.800 5.617 1.00 86.88 106 VAL A O 1
ATOM 815 N N . PHE A 1 107 ? -10.554 -1.584 5.543 1.00 86.69 107 PHE A N 1
ATOM 816 C CA . PHE A 1 107 ? -10.441 -0.451 6.445 1.00 86.69 107 PHE A CA 1
ATOM 817 C C . PHE A 1 107 ? -10.005 0.787 5.667 1.00 86.69 107 PHE A C 1
ATOM 819 O O . PHE A 1 107 ? -8.926 0.811 5.073 1.00 86.69 107 PHE A O 1
ATOM 826 N N . TYR A 1 108 ? -10.845 1.819 5.690 1.00 87.75 108 TYR A N 1
ATOM 827 C CA . TYR A 1 108 ? -10.557 3.120 5.097 1.00 87.75 108 TYR A CA 1
ATOM 828 C C . TYR A 1 108 ? -10.241 4.110 6.198 1.00 87.75 108 TYR A C 1
ATOM 830 O O . TYR A 1 108 ? -11.008 4.254 7.151 1.00 87.75 108 TYR A O 1
ATOM 838 N N . ARG A 1 109 ? -9.151 4.854 6.032 1.00 88.25 109 ARG A N 1
ATOM 839 C CA . ARG A 1 109 ? -8.834 5.938 6.948 1.00 88.25 109 ARG A CA 1
ATOM 840 C C . ARG A 1 109 ? -8.249 7.124 6.217 1.00 88.25 109 ARG A C 1
ATOM 842 O O . ARG A 1 109 ? -7.218 7.008 5.560 1.00 88.25 109 ARG A O 1
ATOM 849 N N . SER A 1 110 ? -8.886 8.275 6.394 1.00 89.19 110 SER A N 1
ATOM 850 C CA . SER A 1 110 ? -8.274 9.558 6.070 1.00 89.19 110 SER A CA 1
ATOM 851 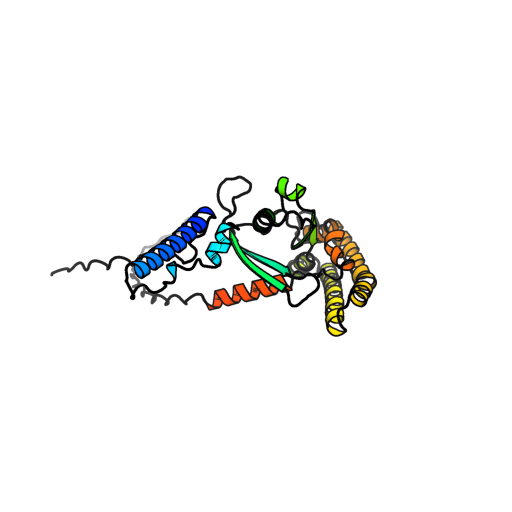C C . SER A 1 110 ? -7.469 10.058 7.267 1.00 89.19 110 SER A C 1
ATOM 853 O O . SER A 1 110 ? -7.931 9.942 8.401 1.00 89.19 110 SER A O 1
ATOM 855 N N . HIS A 1 111 ? -6.265 10.564 7.022 1.00 90.38 111 HIS A N 1
ATOM 856 C CA . HIS A 1 111 ? -5.351 11.057 8.054 1.00 90.38 111 HIS A CA 1
ATOM 857 C C . HIS A 1 111 ? -4.335 12.042 7.460 1.00 90.38 111 HIS A C 1
ATOM 859 O O . HIS A 1 111 ? -4.075 12.038 6.255 1.00 90.38 111 HIS A O 1
ATOM 865 N N . LEU A 1 112 ? -3.788 12.908 8.307 1.00 91.06 112 LEU A N 1
ATOM 866 C CA . LEU A 1 112 ? -2.680 13.801 7.998 1.00 91.06 112 LEU A CA 1
ATOM 867 C C . LEU A 1 112 ? -1.359 13.076 8.283 1.00 91.06 112 LEU A C 1
ATOM 869 O O . LEU A 1 112 ? -0.791 13.185 9.368 1.00 91.06 112 LEU A O 1
ATOM 873 N N . GLY A 1 113 ? -0.884 12.281 7.328 1.00 90.75 113 GLY A N 1
ATOM 874 C CA . GLY A 1 113 ? 0.247 11.377 7.533 1.00 90.75 113 GLY A CA 1
ATOM 875 C C . GLY A 1 113 ? 0.582 10.563 6.289 1.00 90.75 113 GLY A C 1
ATOM 876 O O . GLY A 1 113 ? -0.147 10.604 5.308 1.00 90.75 113 GLY A O 1
ATOM 877 N N . SER A 1 114 ? 1.683 9.808 6.302 1.00 91.19 114 SER A N 1
ATOM 878 C CA . SER A 1 114 ? 1.964 8.846 5.221 1.00 91.19 114 SER A CA 1
ATOM 879 C C . SER A 1 114 ? 1.401 7.461 5.551 1.00 91.19 114 SER A C 1
ATOM 881 O O . SER A 1 114 ? 1.066 7.183 6.704 1.00 91.19 114 SER A O 1
ATOM 883 N N . CYS A 1 115 ? 1.311 6.565 4.559 1.00 90.12 115 CYS A N 1
ATOM 884 C CA . CYS A 1 115 ? 0.858 5.189 4.798 1.00 90.12 115 CYS A CA 1
ATOM 885 C C . CYS A 1 115 ? 1.716 4.486 5.862 1.00 90.12 115 CYS A C 1
ATOM 887 O O . CYS A 1 115 ? 1.184 3.724 6.665 1.00 90.12 115 CYS A O 1
ATOM 889 N N . GLY A 1 116 ? 3.019 4.790 5.899 1.00 92.94 116 GLY A N 1
ATOM 890 C CA . GLY A 1 116 ? 3.953 4.249 6.885 1.00 92.94 116 GLY A CA 1
ATOM 891 C C . GLY A 1 116 ? 3.569 4.623 8.315 1.00 92.94 116 GLY A C 1
ATOM 892 O O . GLY A 1 116 ? 3.541 3.749 9.169 1.00 92.94 116 GLY A O 1
ATOM 893 N N . ASN A 1 117 ? 3.158 5.876 8.564 1.00 92.75 117 ASN A N 1
ATOM 894 C CA . ASN A 1 117 ? 2.735 6.299 9.905 1.00 92.75 117 ASN A CA 1
ATOM 895 C C . ASN A 1 117 ? 1.499 5.539 10.385 1.00 92.75 117 ASN A C 1
ATOM 897 O O . ASN A 1 117 ? 1.461 5.060 11.513 1.00 92.75 117 ASN A O 1
ATOM 901 N N . LEU A 1 118 ? 0.492 5.402 9.517 1.00 92.94 118 LEU A N 1
ATOM 902 C CA . LEU A 1 118 ? -0.697 4.636 9.873 1.00 92.94 118 LEU A CA 1
ATOM 903 C C . LEU A 1 118 ? -0.356 3.159 10.104 1.00 92.94 118 LEU A C 1
ATOM 905 O O . LEU A 1 118 ? -0.889 2.545 11.026 1.00 92.94 118 LEU A O 1
ATOM 909 N N . LEU A 1 119 ? 0.519 2.588 9.275 1.00 93.50 119 LEU A N 1
ATOM 910 C CA . LEU A 1 119 ? 0.942 1.204 9.427 1.00 93.50 119 LEU A CA 1
ATOM 911 C C . LEU A 1 119 ? 1.679 0.976 10.752 1.00 93.50 119 LEU A C 1
ATOM 913 O O . LEU A 1 119 ? 1.400 -0.016 11.417 1.00 93.50 119 LEU A O 1
ATOM 917 N N . GLU A 1 120 ? 2.558 1.891 11.161 1.00 95.00 120 GLU A N 1
ATOM 918 C CA . GLU A 1 120 ? 3.228 1.839 12.465 1.00 95.00 120 GLU A CA 1
ATOM 919 C C . GLU A 1 120 ? 2.207 1.811 13.611 1.00 95.00 120 GLU A C 1
ATOM 921 O O . GLU A 1 120 ? 2.243 0.889 14.423 1.00 95.00 120 GLU A O 1
ATOM 926 N N . SER A 1 121 ? 1.211 2.704 13.611 1.00 93.75 121 SER A N 1
ATOM 927 C CA . SER A 1 121 ? 0.152 2.693 14.637 1.00 93.75 121 SER A CA 1
ATOM 928 C C . SER A 1 121 ? -0.696 1.413 14.626 1.00 93.75 121 SER A C 1
ATOM 930 O O . SER A 1 121 ? -1.145 0.938 15.672 1.00 93.75 121 SER A O 1
ATOM 932 N N . ILE A 1 122 ? -0.923 0.819 13.449 1.00 93.12 122 ILE A N 1
ATOM 933 C CA . ILE A 1 122 ? -1.590 -0.486 13.339 1.00 93.12 122 ILE A CA 1
ATOM 934 C C . ILE A 1 122 ? -0.728 -1.585 13.969 1.00 93.12 122 ILE A C 1
ATOM 936 O O . ILE A 1 122 ? -1.256 -2.426 14.696 1.00 93.12 122 ILE A O 1
ATOM 940 N N . LEU A 1 123 ? 0.580 -1.581 13.710 1.00 94.38 123 LEU A N 1
ATOM 941 C CA . LEU A 1 123 ? 1.525 -2.565 14.240 1.00 94.38 123 LEU A CA 1
ATOM 942 C C . LEU A 1 123 ? 1.734 -2.435 15.752 1.00 94.38 123 LEU A C 1
ATOM 944 O O . LEU A 1 123 ? 1.858 -3.449 16.430 1.00 94.38 123 LEU A O 1
ATOM 948 N N . GLU A 1 124 ? 1.699 -1.224 16.304 1.00 95.31 124 GLU A N 1
ATOM 949 C CA . GLU A 1 124 ? 1.734 -0.998 17.755 1.00 95.31 124 GLU A CA 1
ATOM 950 C C . GLU A 1 124 ? 0.579 -1.704 18.475 1.00 95.31 124 GLU A C 1
ATOM 952 O O . GLU A 1 124 ? 0.769 -2.265 19.553 1.00 95.31 124 GLU A O 1
ATOM 957 N N . SER A 1 125 ? -0.601 -1.721 17.848 1.00 92.06 125 SER A N 1
ATOM 958 C CA . SER A 1 125 ? -1.801 -2.395 18.360 1.00 92.06 125 SER A CA 1
ATOM 959 C C . SER A 1 125 ? -1.915 -3.863 17.929 1.00 92.06 125 SER A C 1
ATOM 961 O O . SER A 1 125 ? -2.884 -4.532 18.292 1.00 92.06 125 SER A O 1
ATOM 963 N N . ARG A 1 126 ? -0.976 -4.367 17.121 1.00 92.38 126 ARG A N 1
ATOM 964 C CA . ARG A 1 126 ? -1.019 -5.726 16.582 1.00 92.38 126 ARG A CA 1
ATOM 965 C C . ARG A 1 126 ? -0.481 -6.728 17.599 1.00 92.38 126 ARG A C 1
ATOM 967 O O . ARG A 1 126 ? 0.511 -6.483 18.278 1.00 92.38 126 ARG A O 1
ATOM 974 N N . ASP A 1 127 ? -1.125 -7.889 17.632 1.00 92.75 127 ASP A N 1
ATOM 975 C CA . ASP A 1 127 ? -0.672 -9.065 18.369 1.00 92.75 127 ASP A CA 1
ATOM 976 C C . ASP A 1 127 ? 0.754 -9.483 17.953 1.00 92.75 127 ASP A C 1
ATOM 978 O O . ASP A 1 127 ? 1.044 -9.671 16.765 1.00 92.75 127 ASP A O 1
ATOM 982 N N . ASN A 1 128 ? 1.628 -9.638 18.950 1.00 94.50 128 ASN A N 1
ATOM 983 C CA . ASN A 1 128 ? 3.035 -9.993 18.778 1.00 94.50 128 ASN A CA 1
ATOM 984 C C . ASN A 1 128 ? 3.240 -11.411 18.249 1.00 94.50 128 ASN A C 1
ATOM 986 O O . ASN A 1 128 ? 4.280 -11.678 17.654 1.00 94.50 128 ASN A O 1
ATOM 990 N N . GLU A 1 129 ? 2.269 -12.308 18.407 1.00 94.50 129 GLU A N 1
ATOM 991 C CA . GLU A 1 129 ? 2.359 -13.656 17.839 1.00 94.50 129 GLU A CA 1
ATOM 992 C C . GLU A 1 129 ? 2.191 -13.632 16.309 1.00 94.50 129 GLU A C 1
ATOM 994 O O . GLU A 1 129 ? 2.705 -14.487 15.585 1.00 94.50 129 GLU A O 1
ATOM 999 N N . ARG A 1 130 ? 1.550 -12.587 15.764 1.00 91.75 130 ARG A N 1
ATOM 1000 C CA . ARG A 1 130 ? 1.268 -12.427 14.327 1.00 91.75 130 ARG A CA 1
ATOM 1001 C C . ARG A 1 130 ? 2.340 -11.604 13.612 1.00 91.75 130 ARG A C 1
ATOM 1003 O O . ARG A 1 130 ? 2.032 -10.611 12.942 1.00 91.75 130 ARG A O 1
ATOM 1010 N N . ARG A 1 131 ? 3.594 -12.046 13.736 1.00 95.12 131 ARG A N 1
ATOM 1011 C CA . ARG A 1 131 ? 4.804 -11.307 13.320 1.00 95.12 131 ARG A CA 1
ATOM 1012 C C . ARG A 1 131 ? 4.896 -11.002 11.825 1.00 95.12 131 ARG A C 1
ATOM 1014 O O . ARG A 1 131 ? 5.392 -9.944 11.455 1.00 95.12 131 ARG A O 1
ATOM 1021 N N . LYS A 1 132 ? 4.441 -11.918 10.968 1.00 93.38 132 LYS A N 1
ATOM 1022 C CA . LYS A 1 132 ? 4.594 -11.808 9.509 1.00 93.38 132 LYS A CA 1
ATOM 1023 C C . LYS A 1 132 ? 3.568 -10.853 8.908 1.00 93.38 132 LYS A C 1
ATOM 1025 O O . LYS A 1 132 ? 2.366 -10.974 9.164 1.00 93.38 132 LYS A O 1
ATOM 1030 N N . LEU A 1 133 ? 4.043 -9.942 8.066 1.00 91.69 133 LEU A N 1
ATOM 1031 C CA . LEU A 1 133 ? 3.217 -9.001 7.320 1.00 91.69 133 LEU A CA 1
ATOM 1032 C C . LEU A 1 133 ? 3.752 -8.838 5.896 1.00 91.69 133 LEU A C 1
ATOM 1034 O O . LEU A 1 133 ? 4.950 -8.660 5.695 1.00 91.69 133 LEU A O 1
ATOM 1038 N N . VAL A 1 134 ? 2.847 -8.823 4.917 1.00 91.12 134 VAL A N 1
ATOM 1039 C CA . VAL A 1 134 ? 3.161 -8.377 3.556 1.00 91.12 134 VAL A CA 1
ATOM 1040 C C . VAL A 1 134 ? 2.546 -7.000 3.329 1.00 91.12 134 VAL A C 1
ATOM 1042 O O . VAL A 1 134 ? 1.329 -6.830 3.433 1.00 91.12 134 VAL A O 1
ATOM 1045 N N . LEU A 1 135 ? 3.385 -6.015 3.018 1.00 90.44 135 LEU A N 1
ATOM 1046 C CA . LEU A 1 135 ? 2.968 -4.673 2.627 1.00 90.44 135 LEU A CA 1
ATOM 1047 C C . LEU A 1 135 ? 3.075 -4.532 1.110 1.00 90.44 135 LEU A C 1
ATOM 1049 O O . LEU A 1 135 ? 4.173 -4.490 0.569 1.00 90.44 135 LEU A O 1
ATOM 1053 N N . GLN A 1 136 ? 1.933 -4.409 0.437 1.00 90.25 136 GLN A N 1
ATOM 1054 C CA . GLN A 1 136 ? 1.874 -4.094 -0.988 1.00 90.25 136 GLN A CA 1
ATOM 1055 C C . GLN A 1 136 ? 1.531 -2.624 -1.218 1.00 90.25 136 GLN A C 1
ATOM 1057 O O . GLN A 1 136 ? 0.473 -2.163 -0.776 1.00 90.25 136 GLN A O 1
ATOM 1062 N N . GLY A 1 137 ? 2.381 -1.913 -1.958 1.00 88.19 137 GLY A N 1
ATOM 1063 C CA . GLY A 1 137 ? 2.167 -0.505 -2.288 1.00 88.19 137 GLY A CA 1
ATOM 1064 C C . GLY A 1 137 ? 3.229 0.062 -3.225 1.00 88.19 137 GLY A C 1
ATOM 1065 O O . GLY A 1 137 ? 3.991 -0.676 -3.850 1.00 88.19 137 GLY A O 1
ATOM 1066 N N . ASP A 1 138 ? 3.276 1.385 -3.330 1.00 84.75 138 ASP A N 1
ATOM 1067 C CA . ASP A 1 138 ? 4.454 2.084 -3.827 1.00 84.75 138 ASP A CA 1
ATOM 1068 C C . ASP A 1 138 ? 5.564 1.994 -2.773 1.00 84.75 138 ASP A C 1
ATOM 1070 O O . ASP A 1 138 ? 5.383 2.341 -1.605 1.00 84.75 138 ASP A O 1
ATOM 1074 N N . LEU A 1 139 ? 6.743 1.538 -3.190 1.00 88.44 139 LEU A N 1
ATOM 1075 C CA . LEU A 1 139 ? 7.930 1.423 -2.332 1.00 88.44 139 LEU A CA 1
ATOM 1076 C C . LEU A 1 139 ? 8.569 2.782 -1.974 1.00 88.44 139 LEU A C 1
ATOM 1078 O O . LEU A 1 139 ? 9.781 2.894 -1.806 1.00 88.44 139 LEU A O 1
ATOM 1082 N N . SER A 1 140 ? 7.756 3.833 -1.854 1.00 88.88 140 SER A N 1
ATOM 1083 C CA . SER A 1 140 ? 8.182 5.114 -1.306 1.00 88.88 140 SER A CA 1
ATOM 1084 C C . SER A 1 140 ? 8.656 4.919 0.130 1.00 88.88 140 SER A C 1
ATOM 1086 O O . SER A 1 140 ? 7.965 4.315 0.950 1.00 88.88 140 SER A O 1
ATOM 1088 N N . THR A 1 141 ? 9.802 5.503 0.478 1.00 88.88 141 THR A N 1
ATOM 1089 C CA . THR A 1 141 ? 10.354 5.458 1.844 1.00 88.88 141 THR A CA 1
ATOM 1090 C C . THR A 1 141 ? 9.409 6.058 2.885 1.00 88.88 141 THR A C 1
ATOM 1092 O O . THR A 1 141 ? 9.517 5.757 4.071 1.00 88.88 141 THR A O 1
ATOM 1095 N N . SER A 1 142 ? 8.459 6.896 2.459 1.00 88.56 142 SER A N 1
ATOM 1096 C CA . SER A 1 142 ? 7.413 7.441 3.328 1.00 88.56 142 SER A CA 1
ATOM 1097 C C . SER A 1 142 ? 6.356 6.407 3.740 1.00 88.56 142 SER A C 1
ATOM 1099 O O . SER A 1 142 ? 5.659 6.615 4.736 1.00 88.56 142 SER A O 1
ATOM 1101 N N . ASN A 1 143 ? 6.248 5.295 3.011 1.00 89.44 143 ASN A N 1
ATOM 1102 C CA . ASN A 1 143 ? 5.288 4.224 3.267 1.00 89.44 143 ASN A CA 1
ATOM 1103 C C . ASN A 1 143 ? 5.885 3.048 4.040 1.00 89.44 143 ASN A C 1
ATOM 1105 O O . ASN A 1 143 ? 5.144 2.159 4.454 1.00 89.44 143 ASN A O 1
ATOM 1109 N N . LEU A 1 144 ? 7.200 3.055 4.249 1.00 92.25 144 LEU A N 1
ATOM 1110 C CA . LEU A 1 144 ? 7.901 2.022 4.997 1.00 92.25 144 LEU A CA 1
ATOM 1111 C C . LEU A 1 144 ? 7.801 2.274 6.503 1.00 92.25 144 LEU A C 1
ATOM 1113 O O . LEU A 1 144 ? 7.752 3.420 6.955 1.00 92.25 144 LEU A O 1
ATOM 1117 N N . VAL A 1 145 ? 7.810 1.182 7.264 1.00 93.88 145 VAL A N 1
ATOM 1118 C CA . VAL A 1 145 ? 7.988 1.206 8.718 1.00 93.88 145 VAL A CA 1
ATOM 1119 C C . VAL A 1 145 ? 9.438 1.558 9.016 1.00 93.88 145 VAL A C 1
ATOM 1121 O O . VAL A 1 145 ? 10.358 0.976 8.444 1.00 93.88 145 VAL A O 1
ATOM 1124 N N . THR A 1 146 ? 9.631 2.530 9.897 1.00 94.12 146 THR A N 1
ATOM 1125 C CA . THR A 1 146 ? 10.944 3.068 10.262 1.00 94.12 146 THR A CA 1
ATOM 1126 C C . THR A 1 146 ? 11.274 2.901 11.739 1.00 94.12 146 THR A C 1
ATOM 1128 O O . THR A 1 146 ? 12.447 2.975 12.092 1.00 94.12 146 THR A O 1
ATOM 1131 N N . SER A 1 147 ? 10.276 2.648 12.590 1.00 94.94 147 SER A N 1
ATOM 1132 C CA . SER A 1 147 ? 10.481 2.366 14.014 1.00 94.94 147 SER A CA 1
ATOM 1133 C C . SER A 1 147 ? 11.337 1.103 14.230 1.00 94.94 147 SER A C 1
ATOM 1135 O O . SER A 1 147 ? 10.906 0.010 13.843 1.00 94.94 147 SER A O 1
ATOM 1137 N N . PRO A 1 148 ? 12.517 1.211 14.877 1.00 96.62 148 PRO A N 1
ATOM 1138 C CA . PRO A 1 148 ? 13.375 0.059 15.158 1.00 96.62 148 PRO A CA 1
ATOM 1139 C C . PRO A 1 148 ? 12.686 -1.006 16.016 1.00 96.62 148 PRO A C 1
ATOM 1141 O O . PRO A 1 148 ? 12.812 -2.196 15.734 1.00 96.62 148 PRO A O 1
ATOM 1144 N N . ASP A 1 149 ? 11.898 -0.588 17.011 1.00 97.50 149 ASP A N 1
ATOM 1145 C CA . ASP A 1 149 ? 11.181 -1.503 17.905 1.00 97.50 149 ASP A CA 1
ATOM 1146 C C . ASP A 1 149 ? 10.147 -2.341 17.146 1.00 97.50 149 ASP A C 1
ATOM 1148 O O . ASP A 1 149 ? 9.996 -3.542 17.383 1.00 97.50 149 ASP A O 1
ATOM 1152 N N . LEU A 1 150 ? 9.442 -1.727 16.190 1.00 97.19 150 LEU A N 1
ATOM 1153 C CA . LEU A 1 150 ? 8.484 -2.441 15.347 1.00 97.19 150 LEU A CA 1
ATOM 1154 C C . LEU A 1 150 ? 9.190 -3.377 14.365 1.00 97.19 150 LEU A C 1
ATOM 1156 O O . LEU A 1 150 ? 8.725 -4.497 14.168 1.00 97.19 150 LEU A O 1
ATOM 1160 N N . LEU A 1 151 ? 10.321 -2.961 13.793 1.00 96.88 151 LEU A N 1
ATOM 1161 C CA . LEU A 1 151 ? 11.122 -3.807 12.903 1.00 96.88 151 LEU A CA 1
ATOM 1162 C C . LEU A 1 151 ? 11.747 -5.008 13.633 1.00 96.88 151 LEU A C 1
ATOM 1164 O O . LEU A 1 151 ? 11.912 -6.064 13.031 1.00 96.88 151 LEU A O 1
ATOM 1168 N N . ALA A 1 152 ? 12.042 -4.891 14.931 1.00 97.12 152 ALA A N 1
ATOM 1169 C CA . ALA A 1 152 ? 12.480 -6.024 15.749 1.00 97.12 152 ALA A CA 1
ATOM 1170 C C . ALA A 1 152 ? 11.331 -7.012 16.046 1.00 97.12 152 ALA A C 1
ATOM 1172 O O . ALA A 1 152 ? 11.530 -8.229 16.111 1.00 97.12 152 ALA A O 1
ATOM 1173 N N . ARG A 1 153 ? 10.105 -6.498 16.212 1.00 97.38 153 ARG A N 1
ATOM 1174 C CA . ARG A 1 153 ? 8.913 -7.302 16.533 1.00 97.38 153 ARG A CA 1
ATOM 1175 C C . ARG A 1 153 ? 8.321 -8.006 15.311 1.00 97.38 153 ARG A C 1
ATOM 1177 O O . ARG A 1 153 ? 7.913 -9.165 15.426 1.00 97.38 153 ARG A O 1
ATOM 1184 N N . PHE A 1 154 ? 8.291 -7.343 14.156 1.00 97.69 154 PHE A N 1
ATOM 1185 C CA . PHE A 1 154 ? 7.546 -7.783 12.975 1.00 97.69 154 PHE A CA 1
ATOM 1186 C C . PHE A 1 154 ? 8.442 -8.060 11.763 1.00 97.69 154 PHE A C 1
ATOM 1188 O O . PHE A 1 154 ? 9.340 -7.295 11.428 1.00 97.69 154 PHE A O 1
ATOM 1195 N N . GLU A 1 155 ? 8.128 -9.139 11.046 1.00 96.75 155 GLU A N 1
ATOM 1196 C CA . GLU A 1 155 ? 8.758 -9.509 9.778 1.00 96.75 155 GLU A CA 1
ATOM 1197 C C . GLU A 1 155 ? 7.941 -8.909 8.628 1.00 96.75 155 GLU A C 1
ATOM 1199 O O . GLU A 1 155 ? 6.922 -9.468 8.208 1.00 96.75 155 GLU A O 1
ATOM 1204 N N . ILE A 1 156 ? 8.365 -7.740 8.144 1.00 95.12 156 ILE A N 1
ATOM 1205 C CA . ILE A 1 156 ? 7.636 -6.979 7.125 1.00 95.12 156 ILE A CA 1
ATOM 1206 C C . ILE A 1 156 ? 8.274 -7.202 5.755 1.00 95.12 156 ILE A C 1
ATOM 1208 O O . ILE A 1 156 ? 9.335 -6.659 5.450 1.00 95.12 156 ILE A O 1
ATOM 1212 N N . ARG A 1 157 ? 7.593 -7.956 4.892 1.00 95.06 157 ARG A N 1
ATOM 1213 C CA . ARG A 1 157 ? 7.958 -8.092 3.479 1.00 95.06 157 ARG A CA 1
ATOM 1214 C C . ARG A 1 157 ? 7.237 -7.022 2.669 1.00 95.06 157 ARG A C 1
ATOM 1216 O O . ARG A 1 157 ? 6.011 -7.028 2.587 1.00 95.06 157 ARG A O 1
ATOM 1223 N N . CYS A 1 158 ? 7.986 -6.120 2.049 1.00 94.50 158 CYS A N 1
ATOM 1224 C CA . CYS A 1 158 ? 7.415 -5.140 1.129 1.00 94.50 158 CYS A CA 1
ATOM 1225 C C . CYS A 1 158 ? 7.404 -5.704 -0.295 1.00 94.50 158 CYS A C 1
ATOM 1227 O O . CYS A 1 158 ? 8.420 -6.208 -0.767 1.00 94.50 158 CYS A O 1
ATOM 1229 N N . ILE A 1 159 ? 6.265 -5.602 -0.973 1.00 95.06 159 ILE A N 1
ATOM 1230 C CA . ILE A 1 159 ? 6.112 -5.945 -2.387 1.00 95.06 159 ILE A CA 1
ATOM 1231 C C . ILE A 1 159 ? 5.635 -4.713 -3.155 1.00 95.06 159 ILE A C 1
ATOM 1233 O O . ILE A 1 159 ? 4.865 -3.892 -2.642 1.00 95.06 159 ILE A O 1
ATOM 1237 N N . ALA A 1 160 ? 6.115 -4.565 -4.381 1.00 94.69 160 ALA A N 1
ATOM 1238 C CA . ALA A 1 160 ? 5.837 -3.394 -5.190 1.00 94.69 160 ALA A CA 1
ATOM 1239 C C . ALA A 1 160 ? 4.558 -3.586 -6.007 1.00 94.69 160 ALA A C 1
ATOM 1241 O O . ALA A 1 160 ? 4.269 -4.666 -6.514 1.00 94.69 160 ALA A O 1
ATOM 1242 N N . CYS A 1 161 ? 3.786 -2.514 -6.158 1.00 93.75 161 CYS A N 1
ATOM 1243 C CA . CYS A 1 161 ? 2.635 -2.507 -7.049 1.00 93.75 161 CYS A CA 1
ATOM 1244 C C . CYS A 1 161 ? 3.064 -2.212 -8.494 1.00 93.75 161 CYS A C 1
ATOM 1246 O O . CYS A 1 161 ? 3.626 -1.157 -8.794 1.00 93.75 161 CYS A O 1
ATOM 1248 N N . THR A 1 162 ? 2.702 -3.109 -9.407 1.00 94.94 162 THR A N 1
ATOM 1249 C CA . THR A 1 162 ? 3.016 -3.004 -10.841 1.00 94.94 162 THR A CA 1
ATOM 1250 C C . THR A 1 162 ? 2.396 -1.778 -11.512 1.00 94.94 162 THR A C 1
ATOM 1252 O O . THR A 1 162 ? 3.004 -1.194 -12.405 1.00 94.94 162 THR A O 1
ATOM 1255 N N . ALA A 1 163 ? 1.243 -1.292 -11.034 1.00 93.50 163 ALA A N 1
ATOM 1256 C CA . ALA A 1 163 ? 0.632 -0.064 -11.547 1.00 93.50 163 ALA A CA 1
ATOM 1257 C C . ALA A 1 163 ? 1.531 1.169 -11.337 1.00 93.50 163 ALA A C 1
ATOM 1259 O O . ALA A 1 163 ? 1.592 2.040 -12.207 1.00 93.50 163 ALA A O 1
ATOM 1260 N N . HIS A 1 164 ? 2.276 1.223 -10.225 1.00 93.19 164 HIS A N 1
ATOM 1261 C CA . HIS A 1 164 ? 3.228 2.306 -9.958 1.00 93.19 164 HIS A CA 1
ATOM 1262 C C . HIS A 1 164 ? 4.469 2.212 -10.843 1.00 93.19 164 HIS A C 1
ATOM 1264 O O . HIS A 1 164 ? 4.971 3.247 -11.274 1.00 93.19 164 HIS A O 1
ATOM 1270 N N . ALA A 1 165 ? 4.920 0.996 -11.163 1.00 96.25 165 ALA A N 1
ATOM 1271 C CA . ALA A 1 165 ? 5.989 0.789 -12.134 1.00 96.25 165 ALA A CA 1
ATOM 1272 C C . ALA A 1 165 ? 5.553 1.194 -13.555 1.00 96.25 165 ALA A C 1
ATOM 1274 O O . ALA A 1 165 ? 6.304 1.864 -14.252 1.00 96.25 165 ALA A O 1
ATOM 1275 N N . ARG A 1 166 ? 4.319 0.864 -13.963 1.00 97.44 166 ARG A N 1
ATOM 1276 C CA . ARG A 1 166 ? 3.772 1.174 -15.297 1.00 97.44 166 ARG A CA 1
ATOM 1277 C C . ARG A 1 166 ? 3.518 2.666 -15.521 1.00 97.44 166 ARG A C 1
ATOM 1279 O O . ARG A 1 166 ? 3.792 3.195 -16.597 1.00 97.44 166 ARG A O 1
ATOM 1286 N N . ARG A 1 167 ? 2.926 3.348 -14.533 1.00 96.25 167 ARG A N 1
ATOM 1287 C CA . ARG A 1 167 ? 2.342 4.694 -14.690 1.00 96.25 167 ARG A CA 1
ATOM 1288 C C . ARG A 1 167 ? 3.289 5.736 -15.309 1.00 96.25 167 ARG A C 1
ATOM 1290 O O . ARG A 1 167 ? 2.818 6.468 -16.179 1.00 96.25 167 ARG A O 1
ATOM 1297 N N . PRO A 1 168 ? 4.572 5.843 -14.916 1.00 96.88 168 PRO A N 1
ATOM 1298 C CA . PRO A 1 168 ? 5.471 6.824 -15.514 1.00 96.88 168 PRO A CA 1
ATOM 1299 C C . PRO A 1 168 ? 5.651 6.647 -17.027 1.00 96.88 168 PRO A C 1
ATOM 1301 O O . PRO A 1 168 ? 5.652 7.645 -17.738 1.00 96.88 168 PRO A O 1
ATOM 1304 N N . PHE A 1 169 ? 5.726 5.413 -17.532 1.00 98.06 169 PHE A N 1
ATOM 1305 C CA . PHE A 1 169 ? 5.887 5.150 -18.968 1.00 98.06 169 PHE A CA 1
ATOM 1306 C C . PHE A 1 169 ? 4.671 5.610 -19.784 1.00 98.06 169 PHE A C 1
ATOM 1308 O O . PHE A 1 169 ? 4.823 6.088 -20.900 1.00 98.06 169 PHE A O 1
ATOM 1315 N N . ALA A 1 170 ? 3.468 5.552 -19.203 1.00 97.56 170 ALA A N 1
ATOM 1316 C CA . ALA A 1 170 ? 2.266 6.104 -19.830 1.00 97.56 170 ALA A CA 1
ATOM 1317 C C . ALA A 1 170 ? 2.244 7.640 -19.813 1.00 97.56 170 ALA A C 1
ATOM 1319 O O . ALA A 1 170 ? 1.860 8.263 -20.799 1.00 97.56 170 ALA A O 1
ATOM 1320 N N . LEU A 1 171 ? 2.646 8.255 -18.694 1.00 97.00 171 LEU A N 1
ATOM 1321 C CA . LEU A 1 171 ? 2.646 9.716 -18.540 1.00 97.00 171 LEU A CA 1
ATOM 1322 C C . LEU A 1 171 ? 3.680 10.408 -19.430 1.00 97.00 171 LEU A C 1
ATOM 1324 O O . LEU A 1 171 ? 3.456 11.538 -19.850 1.00 97.00 171 LEU A O 1
ATOM 1328 N N . TRP A 1 172 ? 4.802 9.741 -19.695 1.00 96.81 172 TRP A N 1
ATOM 1329 C CA . TRP A 1 172 ? 5.932 10.305 -20.432 1.00 96.81 172 TRP A CA 1
ATOM 1330 C C . TRP A 1 172 ? 6.171 9.603 -21.767 1.00 96.81 172 TRP A C 1
ATOM 1332 O O . TRP A 1 172 ? 7.283 9.650 -22.289 1.00 96.81 172 TRP A O 1
ATOM 1342 N N . ARG A 1 173 ? 5.123 8.983 -22.329 1.00 96.00 173 ARG A N 1
ATOM 1343 C CA . ARG A 1 173 ? 5.195 8.225 -23.586 1.00 96.00 173 ARG A CA 1
ATOM 1344 C C . ARG A 1 173 ? 5.795 9.035 -24.735 1.00 96.00 173 ARG A C 1
ATOM 1346 O O . ARG A 1 173 ? 6.570 8.499 -25.510 1.00 96.00 173 ARG A O 1
ATOM 1353 N N . ASP A 1 174 ? 5.518 10.336 -24.794 1.00 97.31 174 ASP A N 1
ATOM 1354 C CA . ASP A 1 174 ? 5.973 11.204 -25.886 1.00 97.31 174 ASP A CA 1
ATOM 1355 C C . ASP A 1 174 ? 7.488 11.483 -25.854 1.00 97.31 174 ASP A C 1
ATOM 1357 O O . ASP A 1 174 ? 8.047 11.936 -26.849 1.00 97.31 174 ASP A O 1
ATOM 1361 N N . GLN A 1 175 ? 8.169 11.222 -24.729 1.00 97.00 175 GLN A N 1
ATOM 1362 C CA . GLN A 1 175 ? 9.618 11.433 -24.609 1.00 97.00 175 GLN A CA 1
ATOM 1363 C C . GLN A 1 175 ? 10.432 10.318 -25.277 1.00 97.00 175 GLN A C 1
ATOM 1365 O O . GLN A 1 175 ? 11.504 10.583 -25.815 1.00 97.00 175 GLN A O 1
ATOM 1370 N N . ASP A 1 176 ? 9.925 9.085 -25.246 1.00 97.75 176 ASP A N 1
ATOM 1371 C CA . ASP A 1 176 ? 10.516 7.920 -25.909 1.00 97.75 176 ASP A CA 1
ATOM 1372 C C . ASP A 1 176 ? 9.379 7.009 -26.395 1.00 97.75 1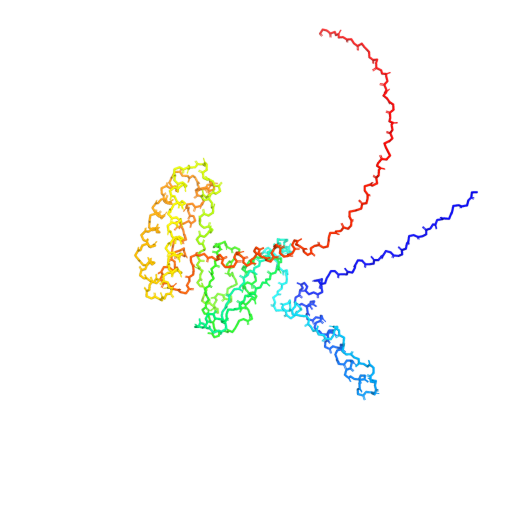76 ASP A C 1
ATOM 1374 O O . ASP A 1 176 ? 9.074 6.002 -25.748 1.00 97.75 176 ASP A O 1
ATOM 1378 N N . PRO A 1 177 ? 8.687 7.381 -27.487 1.00 97.81 177 PRO A N 1
ATOM 1379 C CA . PRO A 1 177 ? 7.465 6.701 -27.900 1.00 97.81 177 PRO A CA 1
ATOM 1380 C C . PRO A 1 177 ? 7.714 5.228 -28.198 1.00 97.81 177 PRO A C 1
ATOM 1382 O O . PRO A 1 177 ? 6.935 4.382 -27.783 1.00 97.81 177 PRO A O 1
ATOM 1385 N N . VAL A 1 178 ? 8.834 4.887 -28.836 1.00 98.31 178 VAL A N 1
ATOM 1386 C CA . VAL A 1 178 ? 9.129 3.495 -29.195 1.00 98.31 178 VAL A CA 1
ATOM 1387 C C . VAL A 1 178 ? 9.290 2.629 -27.945 1.00 98.31 178 VAL A C 1
ATOM 1389 O O . VAL A 1 178 ? 8.601 1.616 -27.806 1.00 98.31 178 VAL A O 1
ATOM 1392 N N . ARG A 1 179 ? 10.159 3.023 -27.003 1.00 98.50 179 ARG A N 1
ATOM 1393 C CA . ARG A 1 179 ? 10.413 2.202 -25.811 1.00 98.50 179 ARG A CA 1
ATOM 1394 C C . ARG A 1 179 ? 9.267 2.257 -24.810 1.00 98.50 179 ARG A C 1
ATOM 1396 O O . ARG A 1 179 ? 8.968 1.240 -24.188 1.00 98.50 179 ARG A O 1
ATOM 1403 N N . CYS A 1 180 ? 8.607 3.405 -24.651 1.00 98.38 180 CYS A N 1
ATOM 1404 C CA . CYS A 1 180 ? 7.455 3.518 -23.758 1.00 98.38 180 CYS A CA 1
ATOM 1405 C C . CYS A 1 180 ? 6.274 2.689 -24.263 1.00 98.38 180 CYS A C 1
ATOM 1407 O O . CYS A 1 180 ? 5.680 1.972 -23.463 1.00 98.38 180 CYS A O 1
ATOM 1409 N N . GLU A 1 181 ? 5.957 2.722 -25.563 1.00 98.38 181 GLU A N 1
ATOM 1410 C CA . GLU A 1 181 ? 4.908 1.859 -26.114 1.00 98.38 181 GLU A CA 1
ATOM 1411 C C . GLU A 1 181 ? 5.248 0.389 -25.904 1.00 98.38 181 GLU A C 1
ATOM 1413 O O . GLU A 1 181 ? 4.393 -0.364 -25.439 1.00 98.38 181 GLU A O 1
ATOM 1418 N N . TYR A 1 182 ? 6.492 -0.020 -26.169 1.00 98.56 182 TYR A N 1
ATOM 1419 C CA . TYR A 1 182 ? 6.876 -1.413 -25.968 1.00 98.56 182 TYR A CA 1
ATOM 1420 C C . TYR A 1 182 ? 6.764 -1.833 -24.492 1.00 98.56 182 TYR A C 1
ATOM 1422 O O . TYR A 1 182 ? 6.151 -2.852 -24.180 1.00 98.56 182 TYR A O 1
ATOM 1430 N N . MET A 1 183 ? 7.233 -0.991 -23.567 1.00 98.62 183 MET A N 1
ATOM 1431 C CA . MET A 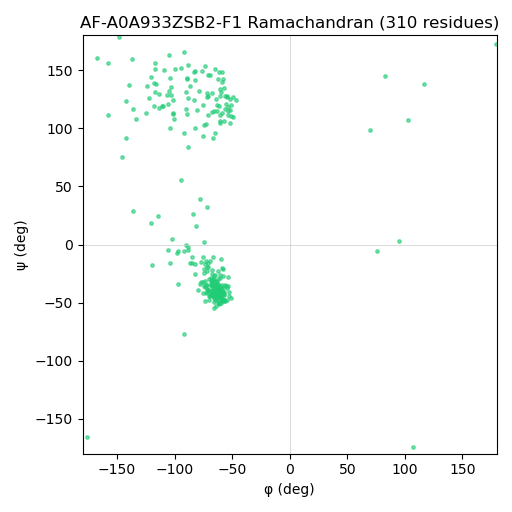1 183 ? 7.081 -1.204 -22.125 1.00 98.62 183 MET A CA 1
ATOM 1432 C C . MET A 1 183 ? 5.605 -1.344 -21.720 1.00 98.62 183 MET A C 1
ATOM 1434 O O . MET A 1 183 ? 5.248 -2.222 -20.935 1.00 98.62 183 MET A O 1
ATOM 1438 N N . LEU A 1 184 ? 4.723 -0.496 -22.259 1.00 98.38 184 LEU A N 1
ATOM 1439 C CA . LEU A 1 184 ? 3.287 -0.548 -21.979 1.00 98.38 184 LEU A CA 1
ATOM 1440 C C . LEU A 1 184 ? 2.622 -1.807 -22.547 1.00 98.38 184 LEU A C 1
ATOM 1442 O O . LEU A 1 184 ? 1.728 -2.337 -21.889 1.00 98.38 184 LEU A O 1
ATOM 1446 N N . HIS A 1 185 ? 3.069 -2.309 -23.701 1.00 98.56 185 HIS A N 1
ATOM 1447 C CA . HIS A 1 185 ? 2.596 -3.581 -24.257 1.00 98.56 185 HIS A CA 1
ATOM 1448 C C . HIS A 1 185 ? 2.986 -4.766 -23.368 1.00 98.56 185 HIS A C 1
ATOM 1450 O O . HIS A 1 185 ? 2.150 -5.631 -23.119 1.00 98.56 185 HIS A O 1
ATOM 1456 N N . LEU A 1 186 ? 4.201 -4.776 -22.813 1.00 98.69 186 LEU A N 1
ATOM 1457 C CA . LEU A 1 186 ? 4.610 -5.805 -21.852 1.00 98.69 186 LEU A CA 1
ATOM 1458 C C . LEU A 1 186 ? 3.762 -5.736 -20.569 1.00 98.69 186 LEU A C 1
ATOM 1460 O O . LEU A 1 186 ? 3.241 -6.743 -20.103 1.00 98.69 186 LEU A O 1
ATOM 1464 N N . PHE A 1 187 ? 3.521 -4.543 -20.015 1.00 98.44 187 PHE A N 1
ATOM 1465 C CA . PHE A 1 187 ? 2.609 -4.415 -18.869 1.00 98.44 187 PHE A CA 1
ATOM 1466 C C . PHE A 1 187 ? 1.160 -4.813 -19.192 1.00 98.44 187 PHE A C 1
ATOM 1468 O O . PHE A 1 187 ? 0.455 -5.290 -18.302 1.00 98.44 187 PHE A O 1
ATOM 1475 N N . LEU A 1 188 ? 0.702 -4.600 -20.429 1.00 97.38 188 LEU A N 1
ATOM 1476 C CA . LEU A 1 188 ? -0.613 -5.047 -20.885 1.00 97.38 188 LEU A CA 1
ATOM 1477 C C . LEU A 1 188 ? -0.685 -6.576 -20.941 1.00 97.38 188 LEU A C 1
ATOM 1479 O O . LEU A 1 188 ? -1.652 -7.134 -20.433 1.00 97.38 188 LEU A O 1
ATOM 1483 N N . GLY A 1 189 ? 0.336 -7.249 -21.476 1.00 98.00 189 GLY A N 1
ATOM 1484 C CA . GLY A 1 189 ? 0.390 -8.712 -21.495 1.00 98.00 189 GLY A CA 1
ATOM 1485 C C . GLY A 1 189 ? 0.321 -9.318 -20.088 1.00 98.00 189 GLY A C 1
ATOM 1486 O O . GLY A 1 189 ? -0.469 -10.229 -19.851 1.00 98.00 189 GLY A O 1
ATOM 1487 N N . LEU A 1 190 ? 1.021 -8.724 -19.110 1.00 98.00 190 LEU A N 1
ATOM 1488 C CA . LEU A 1 190 ? 0.914 -9.138 -17.704 1.00 98.00 190 LEU A CA 1
ATOM 1489 C C . LEU A 1 190 ? -0.521 -9.026 -17.171 1.00 98.00 190 LEU A C 1
ATOM 1491 O O . LEU A 1 190 ? -0.962 -9.889 -16.417 1.00 98.00 190 LEU A O 1
ATOM 1495 N N . ALA A 1 191 ? -1.246 -7.963 -17.534 1.00 96.00 191 ALA A N 1
ATOM 1496 C CA . ALA A 1 191 ? -2.642 -7.797 -17.138 1.00 96.00 191 ALA A CA 1
ATOM 1497 C C . ALA A 1 191 ? -3.551 -8.830 -17.823 1.00 96.00 191 ALA A C 1
ATOM 1499 O O . ALA A 1 191 ? -4.412 -9.402 -17.164 1.00 96.00 191 ALA A O 1
ATOM 1500 N N . MET A 1 192 ? -3.311 -9.125 -19.105 1.00 97.00 192 MET A N 1
ATOM 1501 C CA . MET A 1 192 ? -4.064 -10.137 -19.850 1.00 97.00 192 MET A CA 1
ATOM 1502 C C . MET A 1 192 ? -3.921 -11.533 -19.234 1.00 97.00 192 MET A C 1
ATOM 1504 O O . MET A 1 192 ? -4.921 -12.237 -19.124 1.00 97.00 192 MET A O 1
ATOM 1508 N N . HIS A 1 193 ? -2.725 -11.922 -18.777 1.00 96.81 193 HIS A N 1
ATOM 1509 C CA . HIS A 1 193 ? -2.540 -13.202 -18.080 1.00 96.81 193 HIS A CA 1
ATOM 1510 C C . HIS A 1 193 ? -3.377 -13.283 -16.792 1.00 96.81 193 HIS A C 1
ATOM 1512 O O . HIS A 1 193 ? -3.952 -14.325 -16.481 1.00 96.81 193 HIS A O 1
ATOM 1518 N N . GLU A 1 194 ? -3.468 -12.189 -16.030 1.00 95.19 194 GLU A N 1
ATOM 1519 C CA . GLU A 1 194 ? -4.270 -12.146 -14.801 1.00 95.19 194 GLU A CA 1
ATOM 1520 C C . GLU A 1 194 ? -5.775 -12.158 -15.085 1.00 95.19 194 GLU A C 1
ATOM 1522 O O . GLU A 1 194 ? -6.510 -12.854 -14.386 1.00 95.19 194 GLU A O 1
ATOM 1527 N N . ASP A 1 195 ? -6.223 -11.454 -16.128 1.00 93.19 195 ASP A N 1
ATOM 1528 C CA . ASP A 1 195 ? -7.621 -11.472 -16.570 1.00 93.19 195 ASP A CA 1
ATOM 1529 C C . ASP A 1 195 ? -8.029 -12.880 -17.045 1.00 93.19 195 ASP A C 1
ATOM 1531 O O . ASP A 1 195 ? -9.096 -13.377 -16.684 1.00 93.19 195 ASP A O 1
ATOM 1535 N N . GLN A 1 196 ? -7.154 -13.574 -17.781 1.00 94.25 196 GLN A N 1
ATOM 1536 C CA . GLN A 1 196 ? -7.378 -14.963 -18.196 1.00 94.25 196 GLN A CA 1
ATOM 1537 C C . GLN A 1 196 ? -7.433 -15.923 -17.001 1.00 94.25 196 GLN A C 1
ATOM 1539 O O . GLN A 1 196 ? -8.265 -16.830 -16.976 1.00 94.25 196 GLN A O 1
ATOM 1544 N N . LEU A 1 197 ? -6.590 -15.729 -15.980 1.00 93.88 197 LEU A N 1
ATOM 1545 C CA . LEU A 1 197 ? -6.674 -16.511 -14.742 1.00 93.88 197 LEU A CA 1
ATOM 1546 C C . LEU A 1 197 ? -8.031 -16.337 -14.049 1.00 93.88 197 LEU A C 1
ATOM 1548 O O . LEU A 1 197 ? -8.559 -17.302 -13.491 1.00 93.88 197 LEU A O 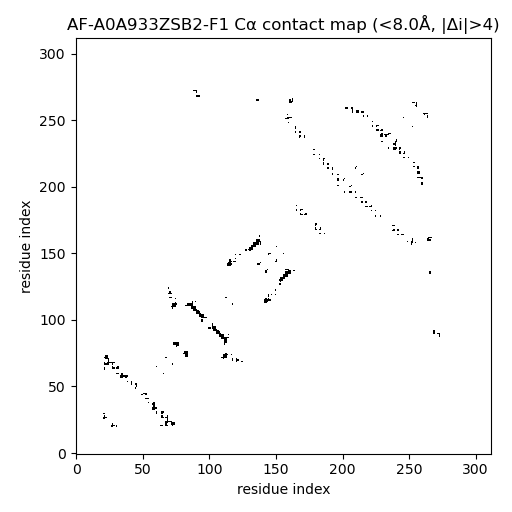1
ATOM 1552 N N . ASP A 1 198 ? -8.601 -15.135 -14.092 1.00 90.75 198 ASP A N 1
ATOM 1553 C CA . ASP A 1 198 ? -9.914 -14.856 -13.514 1.00 90.75 198 ASP A CA 1
ATOM 1554 C C . ASP A 1 198 ? -11.055 -15.453 -14.364 1.00 90.75 198 ASP A C 1
ATOM 1556 O O . ASP A 1 198 ? -12.014 -15.981 -13.798 1.00 90.75 198 ASP A O 1
ATOM 1560 N N . GLU A 1 199 ? -10.934 -15.448 -15.697 1.00 91.88 199 GLU A N 1
ATOM 1561 C CA . GLU A 1 199 ? -11.918 -16.025 -16.628 1.00 91.88 199 GLU A CA 1
ATOM 1562 C C . GLU A 1 199 ? -11.957 -17.562 -16.584 1.00 91.88 199 GLU A C 1
ATOM 1564 O O . GLU A 1 199 ? -13.029 -18.159 -16.470 1.00 91.88 199 GLU A O 1
ATOM 1569 N N . PHE A 1 200 ? -10.795 -18.219 -16.633 1.00 90.88 200 PHE A N 1
ATOM 1570 C CA . PHE A 1 200 ? -10.689 -19.684 -16.698 1.00 90.88 200 PHE A CA 1
ATOM 1571 C C . PHE A 1 200 ? -10.614 -20.364 -15.322 1.00 90.88 200 PHE A C 1
ATOM 1573 O O . PHE A 1 200 ? -10.574 -21.594 -15.230 1.00 90.88 200 PHE A O 1
ATOM 1580 N N . GLY A 1 201 ? -10.636 -19.580 -14.242 1.00 87.81 201 GLY A N 1
ATOM 1581 C CA . GLY A 1 201 ? -10.729 -20.061 -12.868 1.00 87.81 201 GLY A CA 1
ATOM 1582 C C . GLY A 1 201 ? -9.398 -20.029 -12.119 1.00 87.81 201 GLY A C 1
ATOM 1583 O O . GLY A 1 201 ? -8.523 -20.890 -12.284 1.00 87.81 201 GLY A O 1
ATOM 1584 N N . ARG A 1 202 ? -9.300 -19.070 -11.194 1.00 90.38 202 ARG A N 1
ATOM 1585 C CA . ARG A 1 202 ? -8.141 -18.869 -10.325 1.00 90.38 202 ARG A CA 1
ATOM 1586 C C . ARG A 1 202 ? -8.041 -19.987 -9.283 1.00 90.38 202 ARG A C 1
ATOM 1588 O O . ARG A 1 202 ? -8.839 -20.073 -8.353 1.00 90.38 202 ARG A O 1
ATOM 1595 N N . ASN A 1 203 ? -7.018 -20.824 -9.412 1.00 91.75 203 ASN A N 1
ATOM 1596 C CA . ASN A 1 203 ? -6.577 -21.760 -8.378 1.00 91.75 203 ASN A CA 1
ATOM 1597 C C . ASN A 1 203 ? -5.048 -21.741 -8.283 1.00 91.75 203 ASN A C 1
ATOM 1599 O O . ASN A 1 203 ? -4.376 -21.319 -9.221 1.00 91.75 203 ASN A O 1
ATOM 1603 N N . GLU A 1 204 ? -4.501 -22.199 -7.158 1.00 92.94 204 GLU A N 1
ATOM 1604 C CA . GLU A 1 204 ? -3.058 -22.161 -6.881 1.00 92.94 204 GLU A CA 1
ATOM 1605 C C . GLU A 1 204 ? -2.213 -22.760 -8.012 1.00 92.94 204 GLU A C 1
ATOM 1607 O O . GLU A 1 204 ? -1.259 -22.128 -8.462 1.00 92.94 204 GLU A O 1
ATOM 1612 N N . ARG A 1 205 ? -2.602 -23.929 -8.534 1.00 95.06 205 ARG A N 1
ATOM 1613 C CA . ARG A 1 205 ? -1.878 -24.605 -9.616 1.00 95.06 205 ARG A CA 1
ATOM 1614 C C . ARG A 1 205 ? -1.859 -23.772 -10.898 1.00 95.06 205 ARG A C 1
ATOM 1616 O O . ARG A 1 205 ? -0.791 -23.593 -11.475 1.00 95.06 205 ARG A O 1
ATOM 1623 N N . ASN A 1 206 ? -3.014 -23.275 -11.340 1.00 94.56 206 ASN A N 1
ATOM 1624 C CA . ASN A 1 206 ? -3.113 -22.479 -12.567 1.00 94.56 206 ASN A CA 1
ATOM 1625 C C . ASN A 1 206 ? -2.369 -21.147 -12.428 1.00 94.56 206 ASN A C 1
ATOM 1627 O O . ASN A 1 206 ? -1.628 -20.768 -13.329 1.00 94.56 206 ASN A O 1
ATOM 1631 N N . VAL A 1 207 ? -2.515 -20.478 -11.279 1.00 95.75 207 VAL A N 1
ATOM 1632 C CA . VAL A 1 207 ? -1.834 -19.209 -10.997 1.00 95.75 207 VAL A CA 1
ATOM 1633 C C . VAL A 1 207 ? -0.323 -19.385 -11.064 1.00 95.75 207 VAL A C 1
ATOM 1635 O O . VAL A 1 207 ? 0.342 -18.627 -11.763 1.00 95.75 207 VAL A O 1
ATOM 1638 N N . LEU A 1 208 ? 0.222 -20.394 -10.382 1.00 96.75 208 LEU A N 1
ATOM 1639 C CA . LEU A 1 208 ? 1.662 -20.643 -10.381 1.00 96.75 208 LEU A CA 1
ATOM 1640 C C . LEU A 1 208 ? 2.182 -21.080 -11.755 1.00 96.75 208 LEU A C 1
ATOM 1642 O O . LEU A 1 208 ? 3.290 -20.699 -12.120 1.00 96.75 208 LEU A O 1
ATOM 1646 N N . ALA A 1 209 ? 1.401 -21.834 -12.534 1.00 96.38 209 ALA A N 1
ATOM 1647 C CA . ALA A 1 209 ? 1.795 -22.241 -13.882 1.00 96.38 209 ALA A CA 1
ATOM 1648 C C . ALA A 1 209 ? 1.902 -21.040 -14.837 1.00 96.38 209 ALA A C 1
ATOM 1650 O O . ALA A 1 209 ? 2.967 -20.813 -15.411 1.00 96.38 209 ALA A O 1
ATOM 1651 N N . VAL A 1 210 ? 0.836 -20.238 -14.952 1.00 97.12 210 VAL A N 1
ATOM 1652 C CA . VAL A 1 210 ? 0.799 -19.059 -15.839 1.00 97.12 210 VAL A CA 1
ATOM 1653 C C . VAL A 1 210 ? 1.821 -18.015 -15.392 1.00 97.12 210 VAL A C 1
ATOM 1655 O O . VAL A 1 210 ? 2.596 -17.505 -16.200 1.00 97.12 210 VAL A O 1
ATOM 1658 N N . ARG A 1 211 ? 1.886 -17.718 -14.086 1.00 97.56 211 ARG A N 1
ATOM 1659 C CA . ARG A 1 211 ? 2.841 -16.730 -13.574 1.00 97.56 211 ARG A CA 1
ATOM 1660 C C . ARG A 1 211 ? 4.289 -17.201 -13.683 1.00 97.56 211 ARG A C 1
ATOM 1662 O O . ARG A 1 211 ? 5.166 -16.398 -13.991 1.00 97.56 211 ARG A O 1
ATOM 1669 N N . GLY A 1 212 ? 4.541 -18.479 -13.408 1.00 96.31 212 GLY A N 1
ATOM 1670 C CA . GLY A 1 212 ? 5.876 -19.065 -13.399 1.00 96.31 212 GLY A CA 1
ATOM 1671 C C . GLY A 1 212 ? 6.512 -19.150 -14.784 1.00 96.31 212 GLY A C 1
ATOM 1672 O O . GLY A 1 212 ? 7.722 -18.949 -14.882 1.00 96.31 212 GLY A O 1
ATOM 1673 N N . ALA A 1 213 ? 5.708 -19.409 -15.819 1.00 95.38 213 ALA A N 1
ATOM 1674 C CA . ALA A 1 213 ? 6.152 -19.466 -17.207 1.00 95.38 213 ALA A CA 1
ATOM 1675 C C . ALA A 1 213 ? 6.008 -18.100 -17.901 1.00 95.38 213 ALA A C 1
ATOM 1677 O O . ALA A 1 213 ? 6.986 -17.367 -18.041 1.00 95.38 213 ALA A O 1
ATOM 1678 N N . GLU A 1 214 ? 4.783 -17.732 -18.276 1.00 97.00 214 GLU A N 1
ATOM 1679 C CA . GLU A 1 214 ? 4.505 -16.642 -19.218 1.00 97.00 214 GLU A CA 1
ATOM 1680 C C . GLU A 1 214 ? 4.738 -15.258 -18.597 1.00 97.00 214 GLU A C 1
ATOM 1682 O O . GLU A 1 214 ? 5.449 -14.419 -19.153 1.00 97.00 214 GLU A O 1
ATOM 1687 N N . SER A 1 215 ? 4.202 -15.001 -17.398 1.00 98.19 215 SER A N 1
ATOM 1688 C CA . SER A 1 215 ? 4.391 -13.687 -16.759 1.00 98.19 215 SER A CA 1
ATOM 1689 C C . SER A 1 215 ? 5.842 -13.445 -16.342 1.00 98.19 215 SER A C 1
ATOM 1691 O O . SER A 1 215 ? 6.293 -12.300 -16.333 1.00 98.19 215 SER A O 1
ATOM 1693 N N . ARG A 1 216 ? 6.589 -14.497 -15.990 1.00 98.44 216 ARG A N 1
ATOM 1694 C CA . ARG A 1 216 ? 8.005 -14.377 -15.624 1.00 98.44 216 ARG A CA 1
ATOM 1695 C C . ARG A 1 216 ? 8.871 -14.000 -16.818 1.00 98.44 216 ARG A C 1
ATOM 1697 O O . ARG A 1 216 ? 9.726 -13.130 -16.674 1.00 98.44 216 ARG A O 1
ATOM 1704 N N . GLU A 1 217 ? 8.641 -14.622 -17.971 1.00 98.44 217 GLU A N 1
ATOM 1705 C CA . GLU A 1 217 ? 9.311 -14.258 -19.223 1.00 98.44 217 GLU A CA 1
ATOM 1706 C C . GLU A 1 217 ? 9.083 -12.778 -19.547 1.00 98.44 217 GLU A C 1
ATOM 1708 O O . GLU A 1 217 ? 10.036 -12.017 -19.703 1.00 98.44 217 GLU A O 1
ATOM 1713 N N . MET A 1 218 ? 7.832 -12.328 -19.471 1.00 98.44 218 MET A N 1
ATOM 1714 C CA . MET A 1 218 ? 7.477 -10.936 -19.739 1.00 98.44 218 MET A CA 1
ATOM 1715 C C . MET A 1 218 ? 8.104 -9.944 -18.746 1.00 98.44 218 MET A C 1
ATOM 1717 O O . MET A 1 218 ? 8.495 -8.838 -19.121 1.00 98.44 218 MET A O 1
ATOM 1721 N N . TRP A 1 219 ? 8.261 -10.326 -17.474 1.00 98.62 219 TRP A N 1
ATOM 1722 C CA . TRP A 1 219 ? 9.027 -9.530 -16.513 1.00 98.62 219 TRP A CA 1
ATOM 1723 C C . TRP A 1 219 ? 10.509 -9.441 -16.864 1.00 98.62 219 TRP A C 1
ATOM 1725 O O . TRP A 1 219 ? 11.106 -8.377 -16.691 1.00 98.62 219 TRP A O 1
ATOM 1735 N N . ASN A 1 220 ? 11.110 -10.518 -17.366 1.00 98.69 220 ASN A N 1
ATOM 1736 C CA . ASN A 1 220 ? 12.497 -10.480 -17.820 1.00 98.69 220 ASN A CA 1
ATOM 1737 C C . ASN A 1 220 ? 12.658 -9.507 -18.996 1.00 98.69 220 ASN A C 1
ATOM 1739 O O . ASN A 1 220 ? 13.590 -8.702 -18.980 1.00 98.69 220 ASN A O 1
ATOM 1743 N N . ASP A 1 221 ? 11.713 -9.491 -19.938 1.00 98.69 221 ASP A N 1
ATOM 1744 C CA . ASP A 1 221 ? 11.698 -8.520 -21.039 1.00 98.69 221 ASP A CA 1
ATOM 1745 C C . ASP A 1 221 ? 11.538 -7.081 -20.534 1.00 98.69 221 ASP A C 1
ATOM 1747 O O . ASP A 1 221 ? 12.273 -6.182 -20.955 1.00 98.69 221 ASP A O 1
ATOM 1751 N N . ILE A 1 222 ? 10.646 -6.857 -19.561 1.00 98.75 222 ILE A N 1
ATOM 1752 C CA . ILE A 1 222 ? 10.493 -5.561 -18.882 1.00 98.75 222 ILE A CA 1
ATOM 1753 C C . ILE A 1 222 ? 11.815 -5.126 -18.242 1.00 98.75 222 ILE A C 1
ATOM 1755 O O . ILE A 1 222 ? 12.190 -3.956 -18.339 1.00 98.75 222 ILE A O 1
ATOM 1759 N N . LEU A 1 223 ? 12.544 -6.040 -17.595 1.00 98.81 223 LEU A N 1
ATOM 1760 C CA . LEU A 1 223 ? 13.827 -5.732 -16.965 1.00 98.81 223 LEU A CA 1
ATOM 1761 C C . LEU A 1 223 ? 14.902 -5.377 -17.993 1.00 98.81 223 LEU A C 1
ATOM 1763 O O . LEU A 1 223 ? 15.664 -4.435 -17.769 1.00 98.81 223 LEU A O 1
ATOM 1767 N N . VAL A 1 224 ? 14.970 -6.113 -19.103 1.00 98.75 224 VAL A N 1
ATOM 1768 C CA . VAL A 1 224 ? 15.897 -5.829 -20.208 1.00 98.75 224 VAL A CA 1
ATOM 1769 C C . VAL A 1 224 ? 15.606 -4.451 -20.796 1.00 98.75 224 VAL A C 1
ATOM 1771 O O . VAL A 1 224 ? 16.506 -3.615 -20.869 1.00 98.75 224 VAL A O 1
ATOM 1774 N N . LEU A 1 225 ? 14.344 -4.165 -21.121 1.00 98.75 225 LEU A N 1
ATOM 1775 C CA . LEU A 1 225 ? 13.942 -2.874 -21.672 1.00 98.75 225 LEU A CA 1
ATOM 1776 C C . LEU A 1 225 ? 14.162 -1.727 -20.674 1.00 98.75 225 LEU A C 1
ATOM 1778 O O . LEU A 1 225 ? 14.600 -0.645 -21.056 1.00 98.75 225 LEU A O 1
ATOM 1782 N N . ALA A 1 226 ? 13.913 -1.949 -19.381 1.00 98.75 226 ALA A N 1
ATOM 1783 C CA . ALA A 1 226 ? 14.200 -0.957 -18.351 1.00 98.75 226 ALA A CA 1
ATOM 1784 C C . ALA A 1 226 ? 15.702 -0.645 -18.263 1.00 98.75 226 ALA A C 1
ATOM 1786 O O . ALA A 1 226 ? 16.067 0.516 -18.083 1.00 98.75 226 ALA A O 1
ATOM 1787 N N . LYS A 1 227 ? 16.584 -1.641 -18.415 1.00 98.75 227 LYS A N 1
ATOM 1788 C CA . LYS A 1 227 ? 18.038 -1.411 -18.469 1.00 98.75 227 LYS A CA 1
ATOM 1789 C C . LYS A 1 227 ? 18.426 -0.567 -19.684 1.00 98.75 227 LYS A C 1
ATOM 1791 O O . LYS A 1 227 ? 19.101 0.440 -19.493 1.00 98.75 227 LYS A O 1
ATOM 1796 N N . ASP A 1 228 ? 17.907 -0.885 -20.870 1.00 98.56 228 ASP A N 1
ATOM 1797 C CA . ASP A 1 228 ? 18.141 -0.099 -22.095 1.00 98.56 228 ASP A CA 1
ATOM 1798 C C . ASP A 1 228 ? 17.662 1.362 -21.949 1.00 98.56 228 ASP A C 1
ATOM 1800 O O . ASP A 1 228 ? 18.410 2.312 -22.193 1.00 98.56 228 ASP A O 1
ATOM 1804 N N . ILE A 1 229 ? 16.449 1.581 -21.422 1.00 98.25 229 ILE A N 1
ATOM 1805 C CA . ILE A 1 229 ? 15.951 2.935 -21.121 1.00 98.25 229 ILE A CA 1
ATOM 1806 C C . ILE A 1 229 ? 16.867 3.638 -20.102 1.00 98.25 229 ILE A C 1
ATOM 1808 O O . ILE A 1 229 ? 17.180 4.819 -20.257 1.00 98.25 229 ILE A O 1
ATOM 1812 N N . ALA A 1 230 ? 17.307 2.950 -19.046 1.00 98.31 230 ALA A N 1
ATOM 1813 C CA . ALA A 1 230 ? 18.154 3.543 -18.011 1.00 98.31 230 ALA A CA 1
ATOM 1814 C C . ALA A 1 230 ? 19.565 3.909 -18.507 1.00 98.31 230 ALA A C 1
ATOM 1816 O O . ALA A 1 230 ? 20.185 4.802 -17.922 1.00 98.31 230 ALA A O 1
ATOM 1817 N N . GLU A 1 231 ? 20.068 3.247 -19.548 1.00 98.12 231 GLU A N 1
ATOM 1818 C CA . GLU A 1 231 ? 21.323 3.589 -20.225 1.00 98.12 231 GLU A CA 1
ATOM 1819 C C . GLU A 1 231 ? 21.159 4.828 -21.114 1.00 98.12 231 GLU A C 1
ATOM 1821 O O . GLU A 1 231 ? 21.998 5.729 -21.069 1.00 98.12 231 GLU A O 1
ATOM 1826 N N . GLY A 1 232 ? 20.043 4.927 -21.845 1.00 97.12 232 GLY A N 1
ATOM 1827 C CA . GLY A 1 232 ? 19.744 6.076 -22.706 1.00 97.12 232 GLY A CA 1
ATOM 1828 C C . GLY A 1 232 ? 19.319 7.349 -21.960 1.00 97.12 232 GLY A C 1
ATOM 1829 O O . GLY A 1 232 ? 19.497 8.453 -22.476 1.00 97.12 232 GLY A O 1
ATOM 1830 N N . TRP A 1 233 ? 18.774 7.225 -20.744 1.00 97.88 233 TRP A N 1
ATOM 1831 C CA . TRP A 1 233 ? 18.171 8.340 -20.006 1.00 97.88 233 TRP A CA 1
ATOM 1832 C C . TRP A 1 233 ? 18.885 8.677 -18.685 1.00 97.88 233 TRP A C 1
ATOM 1834 O O . TRP A 1 233 ? 19.110 7.843 -17.794 1.00 97.88 233 TRP A O 1
ATOM 1844 N N . SER A 1 234 ? 19.173 9.971 -18.494 1.00 97.31 234 SER A N 1
ATOM 1845 C CA . SER A 1 234 ? 19.804 10.497 -17.273 1.00 97.31 234 SER A CA 1
ATOM 1846 C C . SER A 1 234 ? 18.985 10.198 -16.009 1.00 97.31 234 SER A C 1
ATOM 1848 O O . SER A 1 234 ? 17.752 10.193 -16.031 1.00 97.31 234 SER A O 1
ATOM 1850 N N . LYS A 1 235 ? 19.677 10.011 -14.873 1.00 96.50 235 LYS A N 1
ATOM 1851 C CA . LYS A 1 235 ? 19.092 9.804 -13.529 1.00 96.50 235 LYS A CA 1
ATOM 1852 C C . LYS A 1 235 ? 18.179 10.939 -13.067 1.00 96.50 235 LYS A C 1
ATOM 1854 O O . LYS A 1 235 ? 17.359 10.716 -12.188 1.00 96.50 235 LYS A O 1
ATOM 1859 N N . ALA A 1 236 ? 18.327 12.130 -13.643 1.00 95.81 236 ALA A N 1
ATOM 1860 C CA . ALA A 1 236 ? 17.501 13.288 -13.315 1.00 95.81 236 ALA A CA 1
ATOM 1861 C C . ALA A 1 236 ? 16.178 13.337 -14.101 1.00 95.81 236 ALA A C 1
ATOM 1863 O O . ALA A 1 236 ? 15.274 14.081 -13.730 1.00 95.81 236 ALA A O 1
ATOM 1864 N N . THR A 1 237 ? 16.055 12.568 -15.187 1.00 96.88 237 THR A N 1
ATOM 1865 C CA . THR A 1 237 ? 14.842 12.559 -16.019 1.00 96.88 237 THR A CA 1
ATOM 1866 C C . THR A 1 237 ? 13.788 11.632 -15.432 1.00 96.88 237 THR A C 1
ATOM 1868 O O . THR A 1 237 ? 14.116 10.600 -14.845 1.00 96.88 237 THR A O 1
ATOM 1871 N N . THR A 1 238 ? 12.508 11.956 -15.617 1.00 96.50 238 THR A N 1
ATOM 1872 C CA . THR A 1 238 ? 11.425 11.139 -15.054 1.00 96.50 238 THR A CA 1
ATOM 1873 C C . THR A 1 238 ? 11.400 9.726 -15.634 1.00 96.50 238 THR A C 1
ATOM 1875 O O . THR A 1 238 ? 11.179 8.772 -14.889 1.00 96.50 238 THR A O 1
ATOM 1878 N N . LEU A 1 239 ? 11.705 9.570 -16.926 1.00 96.94 239 LEU A N 1
ATOM 1879 C CA . LEU A 1 239 ? 11.797 8.261 -17.570 1.00 96.94 239 LEU A CA 1
ATOM 1880 C C . LEU A 1 239 ? 13.003 7.452 -17.060 1.00 96.94 239 LEU A C 1
ATOM 1882 O O . LEU A 1 239 ? 12.862 6.281 -16.708 1.00 96.94 239 LEU A O 1
ATOM 1886 N N . GLY A 1 240 ? 14.166 8.093 -16.899 1.00 97.94 240 GLY A N 1
ATOM 1887 C CA . GLY A 1 240 ? 15.341 7.460 -16.299 1.00 97.94 240 GLY A CA 1
ATOM 1888 C C . GLY A 1 240 ? 15.142 7.061 -14.829 1.00 97.94 240 GLY A C 1
ATOM 1889 O O . GLY A 1 240 ? 15.727 6.071 -14.383 1.00 97.94 240 GLY A O 1
ATOM 1890 N N . VAL A 1 241 ? 14.328 7.799 -14.066 1.00 97.19 241 VAL A N 1
ATOM 1891 C CA . VAL A 1 241 ? 13.914 7.420 -12.702 1.00 97.19 241 VAL A CA 1
ATOM 1892 C C . VAL A 1 241 ? 12.971 6.216 -12.738 1.00 97.19 241 VAL A C 1
ATOM 1894 O O . VAL A 1 241 ? 13.165 5.275 -11.971 1.00 97.19 241 VAL A O 1
ATOM 1897 N N . ALA A 1 242 ? 11.992 6.205 -13.644 1.00 97.25 242 ALA A N 1
ATOM 1898 C CA . ALA A 1 242 ? 11.031 5.111 -13.784 1.00 97.25 242 ALA A CA 1
ATOM 1899 C C . ALA A 1 242 ? 11.692 3.780 -14.167 1.00 97.25 242 ALA A C 1
ATOM 1901 O O . ALA A 1 242 ? 11.427 2.750 -13.553 1.00 97.25 242 ALA A O 1
ATOM 1902 N N . ALA A 1 243 ? 12.611 3.804 -15.131 1.00 98.38 243 ALA A N 1
ATOM 1903 C CA . ALA A 1 243 ? 13.376 2.630 -15.530 1.00 98.38 243 ALA A CA 1
ATOM 1904 C C . ALA A 1 243 ? 14.194 2.052 -14.362 1.00 98.38 243 ALA A C 1
ATOM 1906 O O . ALA A 1 243 ? 14.149 0.858 -14.073 1.00 98.38 243 ALA A O 1
ATOM 1907 N N . ARG A 1 244 ? 14.876 2.918 -13.605 1.00 98.06 244 ARG A N 1
ATOM 1908 C CA . ARG A 1 244 ? 15.646 2.501 -12.422 1.00 98.06 244 ARG A CA 1
ATOM 1909 C C . ARG A 1 244 ? 14.762 2.020 -11.277 1.00 98.06 244 ARG A C 1
ATOM 1911 O O . ARG A 1 244 ? 15.201 1.164 -10.520 1.00 98.06 244 ARG A O 1
ATOM 1918 N N . TYR A 1 245 ? 13.531 2.512 -11.163 1.00 97.31 245 TYR A N 1
ATOM 1919 C CA . TYR A 1 245 ? 12.555 1.969 -10.221 1.00 97.31 245 TYR A CA 1
ATOM 1920 C C . TYR A 1 245 ? 12.274 0.490 -10.512 1.00 97.31 245 TYR A C 1
ATOM 1922 O O . TYR A 1 245 ? 12.347 -0.326 -9.599 1.00 97.31 245 TYR A O 1
ATOM 1930 N N . VAL A 1 246 ? 12.028 0.133 -11.779 1.00 98.31 246 VAL A N 1
ATOM 1931 C CA . VAL A 1 246 ? 11.836 -1.269 -12.191 1.00 98.31 246 VAL A CA 1
ATOM 1932 C C . VAL A 1 246 ? 13.063 -2.112 -11.846 1.00 98.31 246 VAL A C 1
ATOM 1934 O O . VAL A 1 246 ? 12.922 -3.153 -11.213 1.00 98.31 246 VAL A O 1
ATOM 1937 N N . ILE A 1 247 ? 14.262 -1.637 -12.195 1.00 98.38 247 ILE A N 1
ATOM 1938 C CA . ILE A 1 247 ? 15.521 -2.359 -11.948 1.00 98.38 247 ILE A CA 1
ATOM 1939 C C . ILE A 1 247 ? 15.751 -2.584 -10.447 1.00 98.38 247 ILE A C 1
ATOM 1941 O O . ILE A 1 247 ? 15.987 -3.708 -10.015 1.00 98.38 247 ILE A O 1
ATOM 1945 N N . ASN A 1 248 ? 15.662 -1.524 -9.642 1.00 97.56 248 ASN A N 1
ATOM 1946 C CA . ASN A 1 248 ? 15.983 -1.568 -8.213 1.00 97.56 248 ASN A CA 1
ATOM 1947 C C . ASN A 1 248 ? 14.951 -2.340 -7.385 1.00 97.56 248 ASN A C 1
ATOM 1949 O O . ASN A 1 248 ? 15.231 -2.718 -6.248 1.00 97.56 248 ASN A O 1
ATOM 1953 N N . HIS A 1 249 ? 13.744 -2.526 -7.918 1.00 97.50 249 HIS A N 1
ATOM 1954 C CA . HIS A 1 249 ? 12.640 -3.170 -7.216 1.00 97.50 249 HIS A CA 1
ATOM 1955 C C . HIS A 1 249 ? 12.133 -4.420 -7.931 1.00 97.50 249 HIS A C 1
ATOM 1957 O O . HIS A 1 249 ? 11.028 -4.868 -7.634 1.00 97.50 249 HIS A O 1
ATOM 1963 N N . PHE A 1 250 ? 12.925 -4.995 -8.838 1.00 98.19 250 PHE A N 1
ATOM 1964 C CA . PHE A 1 250 ? 12.518 -6.135 -9.655 1.00 98.19 250 PHE A CA 1
ATOM 1965 C C . PHE A 1 250 ? 12.028 -7.317 -8.809 1.00 98.19 250 PHE A C 1
ATOM 1967 O O . PHE A 1 250 ? 10.918 -7.802 -9.020 1.00 98.19 250 PHE A O 1
ATOM 1974 N N . ASP A 1 251 ? 12.773 -7.699 -7.770 1.00 97.81 251 ASP A N 1
ATOM 1975 C CA . ASP A 1 251 ? 12.389 -8.791 -6.861 1.00 97.81 251 ASP A CA 1
ATOM 1976 C C . ASP A 1 251 ? 11.064 -8.507 -6.133 1.00 97.81 251 ASP A C 1
ATOM 1978 O O . ASP A 1 251 ? 10.226 -9.386 -5.940 1.00 97.81 251 ASP A O 1
ATOM 1982 N N . ALA A 1 252 ? 10.836 -7.253 -5.737 1.00 96.94 252 ALA A N 1
ATOM 1983 C CA . ALA A 1 252 ? 9.607 -6.850 -5.060 1.00 96.94 252 ALA A CA 1
ATOM 1984 C C . ALA A 1 252 ? 8.414 -6.747 -6.024 1.00 96.94 252 ALA A C 1
ATOM 1986 O O . ALA A 1 252 ? 7.281 -6.986 -5.607 1.00 96.94 252 ALA A O 1
ATOM 1987 N N . LEU A 1 253 ? 8.659 -6.379 -7.286 1.00 97.75 253 LEU A N 1
ATOM 1988 C CA . LEU A 1 253 ? 7.667 -6.312 -8.363 1.00 97.75 253 LEU A CA 1
ATOM 1989 C C . LEU A 1 253 ? 7.256 -7.703 -8.851 1.00 97.75 253 LEU A C 1
ATOM 1991 O O . LEU A 1 253 ? 6.108 -7.889 -9.238 1.00 97.75 253 LEU A O 1
ATOM 1995 N N . THR A 1 254 ? 8.167 -8.673 -8.793 1.00 98.00 254 THR A N 1
ATOM 1996 C CA . THR A 1 254 ? 7.955 -10.056 -9.251 1.00 98.00 254 THR A CA 1
ATOM 1997 C C . THR A 1 254 ? 7.577 -11.022 -8.131 1.00 98.00 254 THR A C 1
ATOM 1999 O O . THR A 1 254 ? 7.194 -12.152 -8.405 1.00 98.00 254 THR A O 1
ATOM 2002 N N . ALA A 1 255 ? 7.577 -10.582 -6.869 1.00 97.19 255 ALA A N 1
ATOM 2003 C CA . ALA A 1 255 ? 7.231 -11.412 -5.714 1.00 97.19 255 ALA A CA 1
ATOM 2004 C C . ALA A 1 255 ? 5.867 -12.127 -5.818 1.00 97.19 255 ALA A C 1
ATOM 2006 O O . ALA A 1 255 ? 5.685 -13.177 -5.204 1.00 97.19 255 ALA A O 1
ATOM 2007 N N . TYR A 1 256 ? 4.908 -11.564 -6.563 1.00 96.06 256 TYR A N 1
ATOM 2008 C CA . TYR A 1 256 ? 3.584 -12.162 -6.766 1.00 96.06 256 TYR A CA 1
ATOM 2009 C C . TYR A 1 256 ? 3.597 -13.376 -7.708 1.00 96.06 256 TYR A C 1
ATOM 2011 O O . TYR A 1 256 ? 2.644 -14.156 -7.709 1.00 96.06 256 TYR A O 1
ATOM 2019 N N . LEU A 1 257 ? 4.664 -13.556 -8.493 1.00 97.56 257 LEU A N 1
ATOM 2020 C CA . LEU A 1 257 ? 4.816 -14.707 -9.380 1.00 97.56 257 LEU A CA 1
ATOM 2021 C C . LEU A 1 257 ? 4.945 -16.020 -8.599 1.00 97.56 257 LEU A C 1
ATOM 2023 O O . LEU A 1 257 ? 4.547 -17.066 -9.099 1.00 97.56 257 LEU A O 1
ATOM 2027 N N . ASP A 1 258 ? 5.458 -15.939 -7.370 1.00 96.81 258 ASP A N 1
ATOM 2028 C CA . ASP A 1 258 ? 5.770 -17.088 -6.515 1.00 96.81 258 ASP A CA 1
ATOM 2029 C C . ASP A 1 258 ? 4.770 -17.290 -5.363 1.00 96.81 258 ASP A C 1
ATOM 2031 O O . ASP A 1 258 ? 4.882 -18.251 -4.605 1.00 96.81 258 ASP A O 1
ATOM 2035 N N . ASP A 1 259 ? 3.797 -16.389 -5.191 1.00 93.50 259 ASP A N 1
ATOM 2036 C CA . ASP A 1 259 ? 2.777 -16.493 -4.143 1.00 93.50 259 ASP A CA 1
ATOM 2037 C C . ASP A 1 259 ? 1.384 -16.217 -4.734 1.00 93.50 259 ASP A C 1
ATOM 2039 O O . ASP A 1 259 ? 1.057 -15.062 -5.036 1.00 93.50 259 ASP A O 1
ATOM 2043 N N . PRO A 1 260 ? 0.524 -17.246 -4.872 1.00 91.56 260 PRO A N 1
ATOM 2044 C CA . PRO A 1 260 ? -0.783 -17.123 -5.517 1.00 91.56 260 PRO A CA 1
ATOM 2045 C C . PRO A 1 260 ? -1.761 -16.234 -4.736 1.00 91.56 260 PRO A C 1
ATOM 2047 O O . PRO A 1 260 ? -2.823 -15.885 -5.246 1.00 91.56 260 PRO A O 1
ATOM 2050 N N . ARG A 1 261 ? -1.430 -15.867 -3.491 1.00 87.06 261 ARG A N 1
ATOM 2051 C CA . ARG A 1 261 ? -2.242 -14.977 -2.647 1.00 87.06 261 ARG A CA 1
ATOM 2052 C C . ARG A 1 261 ? -1.933 -13.503 -2.890 1.00 87.06 261 ARG A C 1
ATOM 2054 O O . ARG A 1 261 ? -2.681 -12.647 -2.420 1.00 87.06 261 ARG A O 1
ATOM 2061 N N . LEU A 1 262 ? -0.807 -13.204 -3.536 1.00 90.19 262 LEU A N 1
ATOM 2062 C CA . LEU A 1 262 ? -0.409 -11.847 -3.876 1.00 90.19 262 LEU A CA 1
ATOM 2063 C C . LEU A 1 262 ? -0.976 -11.473 -5.242 1.00 90.19 262 LEU A C 1
ATOM 2065 O O . LEU A 1 262 ? -1.002 -12.279 -6.173 1.00 90.19 262 LEU A O 1
ATOM 2069 N N . GLU A 1 263 ? -1.395 -10.221 -5.358 1.00 90.31 263 GLU A N 1
ATOM 2070 C CA . GLU A 1 263 ? -1.841 -9.640 -6.619 1.00 90.31 263 GLU A CA 1
ATOM 2071 C C . GLU A 1 263 ? -0.707 -8.811 -7.233 1.00 90.31 263 GLU A C 1
ATOM 2073 O O . GLU A 1 263 ? 0.078 -8.219 -6.489 1.00 90.31 263 GLU A O 1
ATOM 2078 N N . PRO A 1 264 ? -0.623 -8.674 -8.564 1.00 92.44 264 PRO A N 1
ATOM 2079 C CA . PRO A 1 264 ? 0.348 -7.772 -9.184 1.00 92.44 264 PRO A CA 1
ATOM 2080 C C . PRO A 1 264 ? 0.037 -6.300 -8.904 1.00 92.44 264 PRO A C 1
ATOM 2082 O O . PRO A 1 264 ? 0.931 -5.458 -8.802 1.00 92.44 264 PRO A O 1
ATOM 2085 N N . THR A 1 265 ? -1.242 -5.949 -8.792 1.00 89.88 265 THR A N 1
ATOM 2086 C CA . THR A 1 265 ? -1.684 -4.573 -8.543 1.00 89.88 265 THR A CA 1
ATOM 2087 C C . THR A 1 265 ? -2.414 -4.479 -7.213 1.00 89.88 265 THR A C 1
ATOM 2089 O O . THR A 1 265 ? -3.112 -5.395 -6.792 1.00 89.88 265 THR A O 1
ATOM 2092 N N . ASN A 1 266 ? -2.355 -3.311 -6.580 1.00 79.56 266 ASN A N 1
ATOM 2093 C CA . ASN A 1 266 ? -3.250 -2.960 -5.479 1.00 79.56 266 ASN A CA 1
ATOM 2094 C C . ASN A 1 266 ? -4.600 -2.407 -5.999 1.00 79.56 266 ASN A C 1
ATOM 2096 O O . ASN A 1 266 ? -5.259 -1.642 -5.296 1.00 79.56 266 ASN A O 1
ATOM 2100 N N . SER A 1 267 ? -5.032 -2.771 -7.213 1.00 67.25 267 SER A N 1
ATOM 2101 C CA . SER A 1 267 ? -6.160 -2.145 -7.926 1.00 67.25 267 SER A CA 1
ATOM 2102 C C . SER A 1 267 ? -7.500 -2.242 -7.191 1.00 67.25 267 SER A C 1
ATOM 2104 O O . SER A 1 267 ? -8.340 -1.353 -7.327 1.00 67.25 267 SER A O 1
ATOM 2106 N N . LEU A 1 268 ? -7.724 -3.277 -6.372 1.00 66.12 268 LEU A N 1
ATOM 2107 C CA . LEU A 1 268 ? -8.893 -3.341 -5.486 1.00 66.12 268 LEU A CA 1
ATOM 2108 C C . LEU A 1 268 ? -8.889 -2.174 -4.489 1.00 66.12 268 LEU A C 1
ATOM 2110 O O . LEU A 1 268 ? -9.927 -1.555 -4.270 1.00 66.12 268 LEU A O 1
ATOM 2114 N N . ARG A 1 269 ? -7.715 -1.825 -3.950 1.00 61.94 269 ARG A N 1
ATOM 2115 C CA . ARG A 1 269 ? -7.513 -0.700 -3.025 1.00 61.94 269 ARG A CA 1
ATOM 2116 C C . ARG A 1 269 ? -7.622 0.645 -3.740 1.00 61.94 269 ARG A C 1
ATOM 2118 O O . ARG A 1 269 ? -8.220 1.572 -3.200 1.00 61.94 269 ARG A O 1
ATOM 2125 N N . GLU A 1 270 ? -7.111 0.752 -4.965 1.00 60.84 270 GLU A N 1
ATOM 2126 C CA . GLU A 1 270 ? -7.256 1.969 -5.772 1.00 60.84 270 GLU A CA 1
ATOM 2127 C C . GLU A 1 270 ? -8.725 2.215 -6.147 1.00 60.84 270 GLU A C 1
ATOM 2129 O O . GLU A 1 270 ? -9.256 3.287 -5.860 1.00 60.84 270 GLU A O 1
ATOM 2134 N N . ARG A 1 271 ? -9.437 1.206 -6.676 1.00 59.50 271 ARG A N 1
ATOM 2135 C CA . ARG A 1 271 ? -10.879 1.286 -6.993 1.00 59.50 271 ARG A CA 1
ATOM 2136 C C . ARG A 1 271 ? -11.724 1.614 -5.761 1.00 59.50 271 ARG A C 1
ATOM 2138 O O . ARG A 1 271 ? -12.637 2.434 -5.837 1.00 59.50 271 ARG A O 1
ATOM 2145 N N . ALA A 1 272 ? -11.402 1.000 -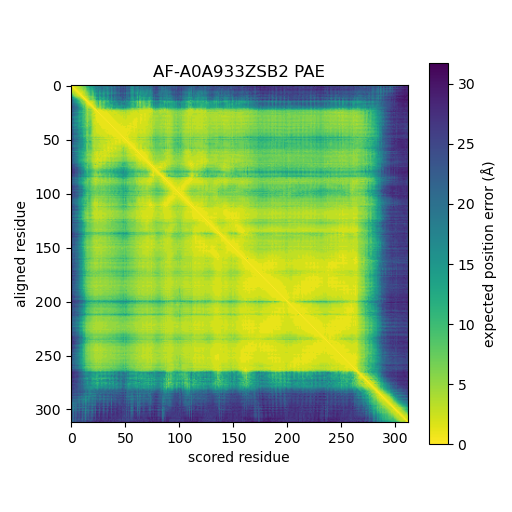4.628 1.00 62.59 272 ALA A N 1
ATOM 2146 C CA . ALA A 1 272 ? -11.986 1.299 -3.326 1.00 62.59 272 ALA A CA 1
ATOM 2147 C C . ALA A 1 272 ? -11.805 2.779 -2.938 1.00 62.59 272 ALA A C 1
ATOM 2149 O O . ALA A 1 272 ? -12.771 3.450 -2.572 1.00 62.59 272 ALA A O 1
ATOM 2150 N N . THR A 1 273 ? -10.588 3.309 -3.084 1.00 58.78 273 THR A N 1
ATOM 2151 C CA . THR A 1 273 ? -10.274 4.715 -2.785 1.00 58.78 273 THR A CA 1
ATOM 2152 C C . THR A 1 273 ? -11.020 5.674 -3.717 1.00 58.78 273 THR A C 1
ATOM 2154 O O . THR A 1 273 ? -11.579 6.667 -3.252 1.00 58.78 273 THR A O 1
ATOM 2157 N N . TYR A 1 274 ? -11.100 5.362 -5.017 1.00 56.69 274 TYR A N 1
ATOM 2158 C CA . TYR A 1 274 ? -11.852 6.163 -5.990 1.00 56.69 274 TYR A CA 1
ATOM 2159 C C . TYR A 1 274 ? -13.351 6.210 -5.686 1.00 56.69 274 TYR A C 1
ATOM 2161 O O . TYR A 1 274 ? -13.946 7.286 -5.741 1.00 56.69 274 TYR A O 1
ATOM 2169 N N . ARG A 1 275 ? -13.969 5.075 -5.329 1.00 57.59 275 ARG A N 1
ATOM 2170 C CA . ARG A 1 275 ? -15.396 5.029 -4.961 1.00 57.59 275 ARG A CA 1
ATOM 2171 C C . ARG A 1 275 ? -15.701 5.914 -3.756 1.00 57.59 275 ARG A C 1
ATOM 2173 O O . ARG A 1 275 ? -16.697 6.634 -3.770 1.00 57.59 275 ARG A O 1
ATOM 2180 N N . GLU A 1 276 ? -14.839 5.894 -2.744 1.00 56.94 276 GLU A N 1
ATOM 2181 C CA . GLU A 1 276 ? -15.005 6.725 -1.549 1.00 56.94 276 GLU A CA 1
ATOM 2182 C C . GLU A 1 276 ? -14.786 8.215 -1.852 1.00 56.94 276 GLU A C 1
ATOM 2184 O O . GLU A 1 276 ? -15.592 9.056 -1.452 1.00 56.94 276 GLU A O 1
ATOM 2189 N N . ALA A 1 277 ? -13.754 8.557 -2.631 1.00 58.62 277 ALA A N 1
ATOM 2190 C CA . ALA A 1 277 ? -13.519 9.932 -3.072 1.00 58.62 277 ALA A CA 1
ATOM 2191 C C . ALA A 1 277 ? -14.710 10.489 -3.876 1.00 58.62 277 ALA A C 1
ATOM 2193 O O . ALA A 1 277 ? -15.160 11.608 -3.625 1.00 58.62 277 ALA A O 1
ATOM 2194 N N . HIS A 1 278 ? -15.270 9.687 -4.785 1.00 56.25 278 HIS A N 1
ATOM 2195 C CA . HIS A 1 278 ? -16.444 10.058 -5.572 1.00 56.25 278 HIS A CA 1
ATOM 2196 C C . HIS A 1 278 ? -17.700 10.211 -4.698 1.00 56.25 278 HIS A C 1
ATOM 2198 O O . HIS A 1 278 ? -18.448 11.176 -4.845 1.00 56.25 278 HIS A O 1
ATOM 2204 N N . ARG A 1 279 ? -17.925 9.313 -3.726 1.00 56.56 279 ARG A N 1
ATOM 2205 C CA . ARG A 1 279 ? -19.049 9.420 -2.778 1.00 56.56 279 ARG A CA 1
ATOM 2206 C C . ARG A 1 279 ? -18.979 10.707 -1.951 1.00 56.56 279 ARG A C 1
ATOM 2208 O O . ARG A 1 279 ? -20.015 11.337 -1.740 1.00 56.56 279 ARG A O 1
ATOM 2215 N N . ARG A 1 280 ? -17.779 11.119 -1.526 1.00 56.59 280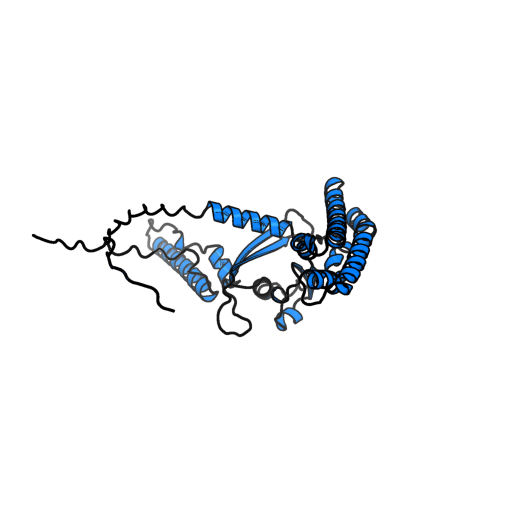 ARG A N 1
ATOM 2216 C CA . ARG A 1 280 ? -17.563 12.377 -0.791 1.00 56.59 280 ARG A CA 1
ATOM 2217 C C . ARG A 1 280 ? -17.847 13.610 -1.638 1.00 56.59 280 ARG A C 1
ATOM 2219 O O . ARG A 1 280 ? -18.454 14.539 -1.124 1.00 56.59 280 ARG A O 1
ATOM 2226 N N . GLN A 1 281 ? -17.480 13.607 -2.920 1.00 56.66 281 GLN A N 1
ATOM 2227 C CA . GLN A 1 281 ? -17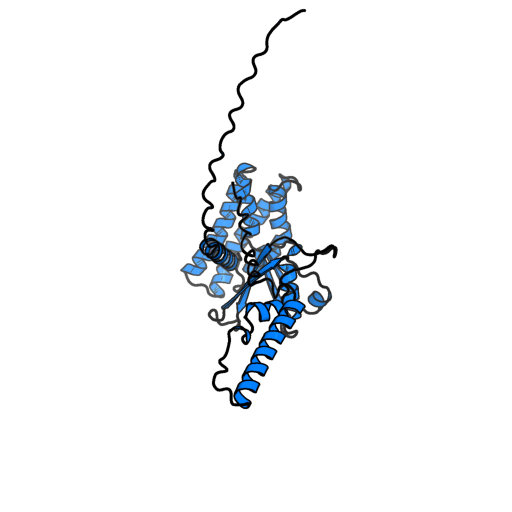.811 14.710 -3.833 1.00 56.66 281 GLN A CA 1
ATOM 2228 C C . GLN A 1 281 ? -19.325 14.880 -4.017 1.00 56.66 281 GLN A C 1
ATOM 2230 O O . GLN A 1 281 ? -19.800 16.008 -4.099 1.00 56.66 281 GLN A O 1
ATOM 2235 N N . LEU A 1 282 ? -20.089 13.783 -4.011 1.00 50.16 282 LEU A N 1
ATOM 2236 C CA . LEU A 1 282 ? -21.552 13.829 -4.117 1.00 50.16 282 LEU A CA 1
ATOM 2237 C C . LEU A 1 282 ? -22.260 14.289 -2.829 1.00 50.16 282 LEU A C 1
ATOM 2239 O O . LEU A 1 282 ? -23.397 14.742 -2.904 1.00 50.16 282 LEU A O 1
ATOM 2243 N N . HIS A 1 283 ? -21.611 14.183 -1.664 1.00 47.72 283 HIS A N 1
ATOM 2244 C CA . HIS A 1 283 ? -22.189 14.542 -0.359 1.00 47.72 283 HIS A CA 1
ATOM 2245 C C . HIS A 1 283 ? -21.707 15.890 0.190 1.00 47.72 283 HIS A C 1
ATOM 2247 O O . HIS A 1 283 ? -22.072 16.243 1.309 1.00 47.72 283 HIS A O 1
ATOM 2253 N N . VAL A 1 284 ? -20.915 16.664 -0.561 1.00 41.34 284 VAL A N 1
ATOM 2254 C CA . VAL A 1 284 ? -20.686 18.070 -0.205 1.00 41.34 284 VAL A CA 1
ATOM 2255 C C . VAL A 1 284 ? -22.020 18.794 -0.409 1.00 41.34 284 VAL A C 1
ATOM 2257 O O . VAL A 1 284 ? -22.466 18.881 -1.557 1.00 41.34 284 VAL A O 1
ATOM 2260 N N . PRO A 1 285 ? -22.680 19.310 0.650 1.00 43.78 285 PRO A N 1
ATOM 2261 C CA . PRO A 1 285 ? -23.865 20.133 0.471 1.00 43.78 285 PRO A CA 1
ATOM 2262 C C . PRO A 1 285 ? -23.449 21.273 -0.447 1.00 43.78 285 PRO A C 1
ATOM 2264 O O . PRO A 1 285 ? -22.495 21.990 -0.130 1.00 43.78 285 PRO A O 1
ATOM 2267 N N . GLN A 1 286 ? -24.099 21.412 -1.605 1.00 42.16 286 GLN A N 1
ATOM 2268 C CA . GLN A 1 286 ? -23.871 22.584 -2.438 1.00 42.16 286 GLN A CA 1
ATOM 2269 C C . GLN A 1 286 ? -24.192 23.786 -1.559 1.00 42.16 286 GLN A C 1
ATOM 2271 O O . GLN A 1 286 ? -25.357 24.021 -1.238 1.00 42.16 286 GLN A O 1
ATOM 2276 N N . GLN A 1 287 ? -23.161 24.506 -1.108 1.00 40.53 287 GLN A N 1
ATOM 2277 C CA . GLN A 1 287 ? -23.392 25.746 -0.391 1.00 40.53 287 GLN A CA 1
ATOM 2278 C C . GLN A 1 287 ? -24.278 26.600 -1.300 1.00 40.53 287 GLN A C 1
ATOM 2280 O O . GLN A 1 287 ? -23.945 26.739 -2.486 1.00 40.53 287 GLN A O 1
ATOM 2285 N N . PRO A 1 288 ? -25.413 27.122 -0.799 1.00 43.41 288 PRO A N 1
ATOM 2286 C CA . PRO A 1 288 ? -26.286 27.950 -1.606 1.00 43.41 288 PRO A CA 1
ATOM 2287 C C . PRO A 1 288 ? -25.426 29.062 -2.187 1.00 43.41 288 PRO A C 1
ATOM 2289 O O . PRO A 1 288 ? -24.778 29.811 -1.449 1.00 43.41 288 PRO A O 1
ATOM 2292 N N . ARG A 1 289 ? -25.344 29.105 -3.522 1.00 48.81 289 ARG A N 1
ATOM 2293 C CA . ARG A 1 289 ? -24.570 30.121 -4.230 1.00 48.81 289 ARG A CA 1
ATOM 2294 C C . ARG A 1 289 ? -25.055 31.466 -3.711 1.00 48.81 289 ARG A C 1
ATOM 2296 O O . ARG A 1 289 ? -26.205 31.830 -3.951 1.00 48.81 289 ARG A O 1
ATOM 2303 N N . ARG A 1 290 ? -24.204 32.183 -2.965 1.00 52.00 290 ARG A N 1
ATOM 2304 C CA . ARG A 1 290 ? -24.511 33.556 -2.560 1.00 52.00 290 ARG A CA 1
ATOM 2305 C C . ARG A 1 290 ? -24.881 34.308 -3.840 1.00 52.00 290 ARG A C 1
ATOM 2307 O O . ARG A 1 290 ? -24.089 34.258 -4.785 1.00 52.00 290 ARG A O 1
ATOM 2314 N N . PRO A 1 291 ? -26.055 34.960 -3.908 1.00 52.38 291 PRO A N 1
ATOM 2315 C CA . PRO A 1 291 ? -26.400 35.753 -5.072 1.00 52.38 291 PRO A CA 1
ATOM 2316 C C . PRO A 1 291 ? -25.270 36.754 -5.294 1.00 52.38 291 PRO A C 1
ATOM 2318 O O . PRO A 1 291 ? -24.849 37.448 -4.363 1.00 52.38 291 PRO A O 1
ATOM 2321 N N . LEU A 1 292 ? -24.732 36.762 -6.515 1.00 54.66 292 LEU A N 1
ATOM 2322 C CA . LEU A 1 292 ? -23.754 37.743 -6.961 1.00 54.66 292 LEU A CA 1
ATOM 2323 C C . LEU A 1 292 ? -24.339 39.124 -6.664 1.00 54.66 292 LEU A C 1
ATOM 2325 O O . LEU A 1 292 ? -25.260 39.575 -7.343 1.00 54.66 292 LEU A O 1
ATOM 2329 N N . ARG A 1 293 ? -23.834 39.791 -5.618 1.00 56.50 293 ARG A N 1
ATOM 2330 C CA . ARG A 1 293 ? -24.125 41.206 -5.401 1.00 56.50 293 ARG A CA 1
ATOM 2331 C C . ARG A 1 293 ? -23.641 41.924 -6.651 1.00 56.50 293 ARG A C 1
ATOM 2333 O O . ARG A 1 293 ? -22.441 41.941 -6.922 1.00 56.50 293 ARG A O 1
ATOM 2340 N N . ALA A 1 294 ? -24.583 42.483 -7.406 1.00 54.19 294 ALA A N 1
ATOM 2341 C CA . ALA A 1 294 ? -24.292 43.361 -8.520 1.00 54.19 294 ALA A CA 1
ATOM 2342 C C . ALA A 1 294 ? -23.320 44.440 -8.027 1.00 54.19 294 ALA A C 1
ATOM 2344 O O . ALA A 1 294 ? -23.672 45.274 -7.187 1.00 54.19 294 ALA A O 1
ATOM 2345 N N . ARG A 1 295 ? -22.071 44.388 -8.503 1.00 54.41 295 ARG A N 1
ATOM 2346 C CA . ARG A 1 295 ? -21.125 45.487 -8.335 1.00 54.41 295 ARG A CA 1
ATOM 2347 C C . ARG A 1 295 ? -21.758 46.689 -9.026 1.00 54.41 295 ARG A C 1
ATOM 2349 O O . ARG A 1 295 ? -21.812 46.734 -10.251 1.00 54.41 295 ARG A O 1
ATOM 2356 N N . ARG A 1 296 ? -22.262 47.645 -8.243 1.00 54.50 296 ARG A N 1
ATOM 2357 C CA . ARG A 1 296 ? -22.560 48.986 -8.747 1.00 54.50 296 ARG A CA 1
ATOM 2358 C C . ARG A 1 296 ? -21.238 49.553 -9.252 1.00 54.50 296 ARG A C 1
ATOM 2360 O O . ARG A 1 296 ? -20.359 49.866 -8.455 1.00 54.50 296 ARG A O 1
ATOM 2367 N N . GLY A 1 297 ? -21.082 49.584 -10.571 1.00 54.84 297 GLY A N 1
ATOM 2368 C CA . GLY A 1 297 ? -19.960 50.234 -11.223 1.00 54.84 297 GLY A CA 1
ATOM 2369 C C . GLY A 1 297 ? -20.008 51.720 -10.907 1.00 54.84 297 GLY A C 1
ATOM 2370 O O . GLY A 1 297 ? -20.942 52.415 -11.297 1.00 54.84 297 GLY A O 1
ATOM 2371 N N . THR A 1 298 ? -19.015 52.206 -10.176 1.00 56.88 298 THR A N 1
ATOM 2372 C CA . THR A 1 298 ? -18.720 53.631 -10.111 1.00 56.88 298 THR A CA 1
ATOM 2373 C C . THR A 1 298 ? -18.087 54.016 -11.442 1.00 56.88 298 THR A C 1
ATOM 2375 O O . THR A 1 298 ? -16.932 53.686 -11.706 1.00 56.88 298 THR A O 1
ATOM 2378 N N . HIS A 1 299 ? -18.867 54.666 -12.304 1.00 57.47 299 HIS A N 1
ATOM 2379 C CA . HIS A 1 299 ? -18.354 55.348 -13.486 1.00 57.47 299 HIS A CA 1
ATOM 2380 C C . HIS A 1 299 ? -17.373 56.437 -13.036 1.00 57.47 299 HIS A C 1
ATOM 2382 O O . HIS A 1 299 ? -17.774 57.428 -12.428 1.00 57.47 299 HIS A O 1
ATOM 2388 N N . HIS A 1 300 ? -16.088 56.254 -13.332 1.00 63.50 300 HIS A N 1
ATOM 2389 C CA . HIS A 1 300 ? -15.140 57.360 -13.391 1.00 63.50 300 HIS A CA 1
ATOM 2390 C C . HIS A 1 300 ? -15.151 57.929 -14.816 1.00 63.50 300 HIS A C 1
ATOM 2392 O O . HIS A 1 300 ? -15.016 57.154 -15.768 1.00 63.50 300 HIS A O 1
ATOM 2398 N N . PRO A 1 301 ? -15.362 59.245 -14.992 1.00 63.66 301 PRO A N 1
ATOM 2399 C CA . PRO A 1 301 ? -15.261 59.875 -16.299 1.00 63.66 301 PRO A CA 1
ATOM 2400 C C . PRO A 1 301 ? -13.796 59.902 -16.772 1.00 63.66 301 PRO A C 1
ATOM 2402 O O . PRO A 1 301 ? -12.892 60.034 -15.944 1.00 63.66 301 PRO A O 1
ATOM 2405 N N . PRO A 1 302 ? -13.544 59.776 -18.087 1.00 65.25 302 PRO A N 1
ATOM 2406 C CA . PRO A 1 302 ? -12.198 59.841 -18.635 1.00 65.25 302 PRO A CA 1
ATOM 2407 C C . PRO A 1 302 ? -11.659 61.272 -18.588 1.00 65.25 302 PRO A C 1
ATOM 2409 O O . PRO A 1 302 ? -12.280 62.209 -19.097 1.00 65.25 302 PRO A O 1
ATOM 2412 N N . ASP A 1 303 ? -10.479 61.396 -17.992 1.00 63.78 303 ASP A N 1
ATOM 2413 C CA . ASP A 1 303 ? -9.679 62.609 -17.961 1.00 63.78 303 ASP A CA 1
ATOM 2414 C C . ASP A 1 303 ? -9.160 62.938 -19.372 1.00 63.78 303 ASP A C 1
ATOM 2416 O O . ASP A 1 303 ? -8.635 62.077 -20.086 1.00 63.78 303 ASP A O 1
ATOM 2420 N N . ARG A 1 304 ? -9.357 64.188 -19.799 1.00 62.53 304 ARG A N 1
ATOM 2421 C CA . ARG A 1 304 ? -8.887 64.725 -21.082 1.00 62.53 304 ARG A CA 1
ATOM 2422 C C . ARG A 1 304 ? -7.662 65.604 -20.820 1.00 62.53 304 ARG A C 1
ATOM 2424 O O . ARG A 1 304 ? -7.811 66.783 -20.522 1.00 62.53 304 ARG A O 1
ATOM 2431 N N . GLY A 1 305 ? -6.467 65.076 -21.062 1.00 58.78 305 GLY A N 1
ATOM 2432 C CA . GLY A 1 305 ? -5.252 65.856 -21.341 1.00 58.78 305 GLY A CA 1
ATOM 2433 C C . GLY A 1 305 ? -4.533 65.183 -22.511 1.00 58.78 305 GLY A C 1
ATOM 2434 O O . GLY A 1 305 ? -4.271 63.990 -22.452 1.00 58.78 305 GLY A O 1
ATOM 2435 N N . GLY A 1 306 ? -4.356 65.804 -23.683 1.00 54.50 306 GLY A N 1
ATOM 2436 C CA . GLY A 1 306 ? -3.501 66.978 -23.895 1.00 54.50 306 GLY A CA 1
ATOM 2437 C C . GLY A 1 306 ? -2.046 66.518 -23.739 1.00 54.50 306 GLY A C 1
ATOM 2438 O O . GLY A 1 306 ? -1.620 66.299 -22.622 1.00 54.50 306 GLY A O 1
ATOM 2439 N N . GLY A 1 307 ? -1.242 66.225 -24.759 1.00 58.47 307 GLY A N 1
ATOM 2440 C CA . GLY A 1 307 ? -1.029 66.905 -26.032 1.00 58.47 307 GLY A CA 1
ATOM 2441 C C . GLY A 1 307 ? 0.436 67.383 -26.082 1.00 58.47 307 GLY A C 1
ATOM 2442 O O . GLY A 1 307 ? 0.898 67.960 -25.105 1.00 58.47 307 GLY A O 1
ATOM 2443 N N . ARG A 1 308 ? 1.097 67.232 -27.249 1.00 53.59 308 ARG A N 1
ATOM 2444 C CA . ARG A 1 308 ? 2.475 67.671 -27.633 1.00 53.59 308 ARG A CA 1
ATOM 2445 C C . ARG A 1 308 ? 3.625 66.751 -27.204 1.00 53.59 308 ARG A C 1
ATOM 2447 O O . ARG A 1 308 ? 3.634 66.274 -26.087 1.00 53.59 308 ARG A O 1
ATOM 2454 N N . ARG A 1 309 ? 4.713 66.580 -27.957 1.00 53.81 309 ARG A N 1
ATOM 2455 C CA . ARG A 1 309 ? 5.098 66.562 -29.391 1.00 53.81 309 ARG A CA 1
ATOM 2456 C C . ARG A 1 309 ? 6.536 65.972 -29.386 1.00 53.81 309 ARG A C 1
ATOM 2458 O O . ARG A 1 309 ? 7.179 66.016 -28.340 1.00 53.81 309 ARG A O 1
ATOM 2465 N N . PRO A 1 310 ? 7.045 65.448 -30.510 1.00 68.12 310 PRO A N 1
ATOM 2466 C CA . PRO A 1 310 ? 8.340 64.775 -30.586 1.00 68.12 310 PRO A CA 1
ATOM 2467 C C . PRO A 1 310 ? 9.481 65.761 -30.872 1.00 68.12 310 PRO A C 1
ATOM 2469 O O . PRO A 1 310 ? 9.265 66.795 -31.509 1.00 68.12 310 PRO A O 1
ATOM 2472 N N . GLY A 1 311 ? 10.696 65.408 -30.460 1.00 60.78 311 GLY A N 1
ATOM 2473 C CA . GLY A 1 311 ? 11.915 66.112 -30.839 1.00 60.78 311 GLY A CA 1
ATOM 2474 C C . GLY A 1 311 ? 13.135 65.207 -30.690 1.00 60.78 311 GLY A C 1
ATOM 2475 O O . GLY A 1 311 ? 13.462 64.867 -29.562 1.00 60.78 311 GLY A O 1
ATOM 2476 N N . ALA A 1 312 ? 13.699 64.861 -31.856 1.00 55.41 312 ALA A N 1
ATOM 2477 C CA . ALA A 1 312 ? 15.074 64.458 -32.191 1.00 55.41 312 ALA A CA 1
ATOM 2478 C C . ALA A 1 312 ? 15.826 63.483 -31.270 1.00 55.41 312 ALA A C 1
ATOM 2480 O O . ALA A 1 312 ? 16.213 63.879 -30.152 1.00 55.41 312 ALA A O 1
#

Radius of gyration: 29.28 Å; Cα contacts (8 Å, |Δi|>4): 328; chains: 1; bounding box: 60×92×73 Å

Mean predicted aligned error: 9.87 Å

Foldseek 3Di:
DDDDPDDDPDPDPPPDPPLPQLQALVSLVVQQVQLCVLVVVLVVCVVVVPPVSDDDPSNDRDPSSVVSNQAHQWDADPVNPGTQDDWDKDWDWDAPDNPDPVRIDIDIDIHRAALQSRVVSVLVVDDLVQQEDEAEEAPPPRNHHDDPVSVVRHDYHYAYAVCLLLVLLVVCCVVPVVLSVVLNVLVVVLVVLVVVCVVVDPDPVSLLVSLVPPNVVSLVVNLVSLVVQLVVDDCPDSSVVSSVSCNVRVCRLSVCSHPSSDDSHPVVRVVVVVVVVVVVVVPPPPDPPDPPPPPPDDDDDDDDDDDDDDDD

Sequence (312 aa):
CGDTQGADPPGAQSEKPPWSDYRTPAAAEESLRRCEEAHRARVRRREEGDRTATRTSDEEPTLGMCIGRRFPFESLLKSGNGPKQALHTTVVTGRSEAADPRSLIVFYRSHLGSCGNLLESILESRDNERRKLVLQGDLSTSNLVTSPDLLARFEIRCIACTAHARRPFALWRDQDPVRCEYMLHLFLGLAMHEDQLDEFGRNERNVLAVRGAESREMWNDILVLAKDIAEGWSKATTLGVAARYVINHFDALTAYLDDPRLEPTNSLRERATYREAHRRQLHVPQQPRRPLRARRGTHHPPDRGGGRRPGA

Solvent-accessible surface area (backbone atoms only — not comparable to full-atom values): 18242 Å² total; per-residue (Å²): 141,81,87,77,83,75,77,77,74,83,73,76,76,74,73,73,60,93,68,69,60,24,44,39,33,67,41,7,46,52,49,43,52,51,7,53,50,48,41,52,52,41,54,50,41,42,74,76,63,39,84,80,62,67,89,58,75,66,42,53,69,48,70,64,34,64,48,11,43,64,37,59,31,58,32,69,37,96,85,63,85,43,69,39,82,56,78,36,75,46,69,49,75,50,51,86,39,90,86,45,80,86,37,60,42,78,46,80,44,72,29,19,41,46,62,8,57,56,50,46,39,51,52,74,74,45,64,73,88,65,30,73,43,78,47,75,36,71,85,47,78,63,45,44,78,77,57,65,71,55,58,74,60,33,50,73,47,69,34,34,24,45,58,65,57,49,47,52,43,68,77,47,22,87,80,43,50,71,62,24,50,52,52,51,51,48,56,46,51,50,48,49,57,52,52,47,36,64,73,78,54,74,42,63,70,57,46,39,52,50,27,58,50,61,44,42,51,46,49,52,53,50,48,52,52,24,50,54,47,34,72,78,29,56,76,88,38,71,66,15,42,39,20,44,49,46,62,79,37,41,70,30,49,50,49,36,41,83,32,74,88,47,63,56,50,60,54,72,50,51,54,52,50,51,53,52,55,52,53,51,65,72,66,55,76,77,70,77,76,73,76,80,74,79,76,80,77,78,84,75,80,85,85,89,75,86,82,92,82,89,80,135

Nearest PDB structures (foldseek):
  6qfm-assembly1_A  TM=1.936E-01  e=7.678E+00  Homo sapiens

pLDDT: mean 85.07, std 16.0, range [40.53, 98.81]

Secondary structure (DSSP, 8-state):
------PPPPP--PPPPTTGGGSSHHHHHHHHHHHHHHHHHHHHHHHTT-TT----GGGS--HHHHHHHHS-SBPBPTTSSSB---EEEEEEEEESSTT-GGGEEEEEEEEES-HHHHHHHHHHTS-TT--EEEEEE---TTTS---HHHHHH-EEEEEE-HHHHHHHHHHTGGGSHHHHHHHHHHHHHHHHHHHHHHHH---HHHHHHHIIIIIHHHHHHHHHHHHHHHHHS-TTSHHHHHHHHHHHTHHHHHGGGS-TT--S--HHHHHHHHHHHHHHHHTS---------------PPPP---------